Protein AF-A0AAE1FLS4-F1 (afdb_monomer_lite)

pLDDT: mean 84.71, std 18.21, range [37.41, 98.31]

Organism: Petrolisthes cinctipes (NCBI:txid88211)

Structure (mmCIF, N/CA/C/O backbone):
data_AF-A0AAE1FLS4-F1
#
_entry.id   AF-A0AAE1FLS4-F1
#
loop_
_atom_site.group_PDB
_atom_site.id
_atom_site.type_symbol
_atom_site.label_atom_id
_atom_site.label_alt_id
_atom_site.label_comp_id
_atom_site.label_asym_id
_atom_site.label_entity_id
_atom_site.label_seq_id
_atom_site.pdbx_PDB_ins_code
_atom_site.Cartn_x
_atom_site.Cartn_y
_atom_site.Cartn_z
_atom_site.occupancy
_atom_site.B_iso_or_equiv
_atom_site.auth_seq_id
_atom_site.auth_comp_id
_atom_site.auth_asym_id
_atom_site.auth_atom_id
_atom_site.pdbx_PDB_model_num
ATOM 1 N N . MET A 1 1 ? -13.775 -11.221 5.444 1.00 47.56 1 MET A N 1
ATOM 2 C CA . MET A 1 1 ? -15.027 -10.709 6.054 1.00 47.56 1 MET A CA 1
ATOM 3 C C . MET A 1 1 ? -15.483 -11.447 7.326 1.00 47.56 1 MET A C 1
ATOM 5 O O . MET A 1 1 ? -16.483 -11.031 7.886 1.00 47.56 1 MET A O 1
ATOM 9 N N . ARG A 1 2 ? -14.777 -12.474 7.840 1.00 51.31 2 ARG A N 1
ATOM 10 C CA . ARG A 1 2 ? -15.195 -13.206 9.061 1.00 51.31 2 ARG A CA 1
ATOM 11 C C . ARG A 1 2 ? -14.820 -12.535 10.395 1.00 51.31 2 ARG A C 1
ATOM 13 O O . ARG A 1 2 ? -15.511 -12.713 11.380 1.00 51.31 2 ARG A O 1
ATOM 20 N N . THR A 1 3 ? -13.813 -11.665 10.414 1.00 63.12 3 THR A N 1
ATOM 21 C CA . THR A 1 3 ? -13.256 -11.109 11.662 1.00 63.12 3 THR A CA 1
ATOM 22 C C . THR A 1 3 ? -14.125 -10.059 12.368 1.00 63.12 3 THR A C 1
ATOM 24 O O . THR A 1 3 ? -14.001 -9.898 13.577 1.00 63.12 3 THR A O 1
ATOM 27 N N . ARG A 1 4 ? -15.012 -9.341 11.658 1.00 55.72 4 ARG A N 1
ATOM 28 C CA . ARG A 1 4 ? -15.915 -8.343 12.280 1.00 55.72 4 ARG A CA 1
ATOM 29 C C . ARG A 1 4 ? -17.081 -8.981 13.037 1.00 55.72 4 ARG A C 1
ATOM 31 O O . ARG A 1 4 ? -17.496 -8.420 14.044 1.00 55.72 4 ARG A O 1
ATOM 38 N N . LEU A 1 5 ? -17.584 -10.124 12.563 1.00 58.06 5 LEU A N 1
ATOM 39 C CA . LEU A 1 5 ? -18.634 -10.883 13.249 1.00 58.06 5 LEU A CA 1
ATOM 40 C C . LEU A 1 5 ? -18.081 -11.553 14.512 1.00 58.06 5 LEU A C 1
ATOM 42 O O . LEU A 1 5 ? -18.671 -11.386 15.572 1.00 58.06 5 LEU A O 1
ATOM 46 N N . ASP A 1 6 ? -16.891 -12.157 14.431 1.00 68.38 6 ASP A N 1
ATOM 47 C CA . ASP A 1 6 ? -16.246 -12.809 15.583 1.00 68.38 6 ASP A CA 1
ATOM 48 C C . ASP A 1 6 ? -15.943 -11.831 16.737 1.00 68.38 6 ASP A C 1
ATOM 50 O O . ASP A 1 6 ? -16.024 -12.187 17.913 1.00 68.38 6 ASP A O 1
ATOM 54 N N . LEU A 1 7 ? -15.590 -10.578 16.419 1.00 60.88 7 LEU A N 1
ATOM 55 C CA . LEU A 1 7 ? -15.362 -9.526 17.418 1.00 60.88 7 LEU A CA 1
ATOM 56 C C . LEU A 1 7 ? -16.665 -9.044 18.064 1.00 60.88 7 LEU A C 1
ATOM 58 O O . LEU A 1 7 ? -16.673 -8.759 19.260 1.00 60.88 7 LEU A O 1
ATOM 62 N N . TYR A 1 8 ? -17.753 -8.970 17.295 1.00 59.69 8 TYR A N 1
ATOM 63 C CA . TYR A 1 8 ? -19.064 -8.579 17.809 1.00 59.69 8 TYR A CA 1
ATOM 64 C C . TYR A 1 8 ? -19.654 -9.673 18.708 1.00 59.69 8 TYR A C 1
ATOM 66 O O . TYR A 1 8 ? -20.090 -9.362 19.812 1.00 59.69 8 TYR A O 1
ATOM 74 N N . GLU A 1 9 ? -19.558 -10.945 18.301 1.00 60.09 9 GLU A N 1
ATOM 75 C CA . GLU A 1 9 ? -19.971 -12.100 19.113 1.00 60.09 9 GLU A CA 1
ATOM 76 C C . GLU A 1 9 ? -19.153 -12.227 20.400 1.00 60.09 9 GLU A C 1
ATOM 78 O O . GLU A 1 9 ? -19.712 -12.426 21.472 1.00 60.09 9 GLU A O 1
ATOM 83 N N . ARG A 1 10 ? -17.829 -12.025 20.354 1.00 61.34 10 ARG A N 1
ATOM 84 C CA . ARG A 1 10 ? -17.009 -12.014 21.580 1.00 61.34 10 ARG A CA 1
ATOM 85 C C . ARG A 1 10 ? -17.330 -10.846 22.509 1.00 61.34 10 ARG A C 1
ATOM 87 O O . ARG A 1 10 ? -17.163 -10.977 23.721 1.00 61.34 10 ARG A O 1
ATOM 94 N N . CYS A 1 11 ? -17.755 -9.708 21.966 1.00 51.91 11 CYS A N 1
ATOM 95 C CA . CYS A 1 11 ? -18.144 -8.554 22.769 1.00 51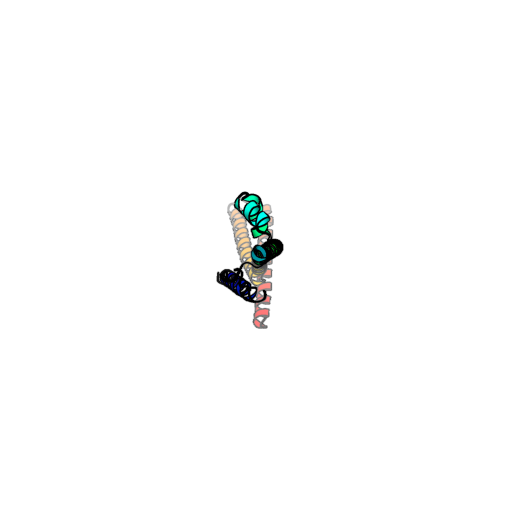.91 11 CYS A CA 1
ATOM 96 C C . CYS A 1 11 ? -19.502 -8.798 23.446 1.00 51.91 11 CYS A C 1
ATOM 98 O O . CYS A 1 11 ? -19.612 -8.593 24.652 1.00 51.91 11 CYS A O 1
ATOM 100 N N . THR A 1 12 ? -20.492 -9.346 22.733 1.00 56.03 12 THR A N 1
ATOM 101 C CA . THR A 1 12 ? -21.787 -9.728 23.323 1.00 56.03 12 THR A CA 1
ATOM 102 C C . THR A 1 12 ? -21.658 -10.872 24.330 1.00 56.03 12 THR A C 1
ATOM 104 O O . THR A 1 12 ? -22.295 -10.819 25.382 1.00 56.03 12 THR A O 1
ATOM 107 N N . GLN A 1 13 ? -20.777 -11.852 24.090 1.00 51.62 13 GLN A N 1
ATOM 108 C CA . GLN A 1 13 ? -20.501 -12.924 25.054 1.00 51.62 13 GLN A CA 1
ATOM 109 C C . GLN A 1 13 ? -19.874 -12.388 26.353 1.00 51.62 13 GLN A C 1
ATOM 111 O O . GLN A 1 13 ? -20.216 -12.860 27.431 1.00 51.62 13 GLN A O 1
ATOM 116 N N . ASN A 1 14 ? -18.980 -11.394 26.273 1.00 48.25 14 ASN A N 1
ATOM 117 C CA . ASN A 1 14 ? -18.346 -10.794 27.455 1.00 48.25 14 ASN A CA 1
ATOM 118 C C . ASN A 1 14 ? -19.284 -9.859 28.234 1.00 48.25 14 ASN A C 1
ATOM 120 O O . ASN A 1 14 ? -19.195 -9.804 29.460 1.00 48.25 14 ASN A O 1
ATOM 124 N N . ILE A 1 15 ? -20.212 -9.173 27.557 1.00 50.53 15 ILE A N 1
ATOM 125 C CA . ILE A 1 15 ? -21.256 -8.372 28.220 1.00 50.53 15 ILE A CA 1
ATOM 126 C C . ILE A 1 15 ? -22.179 -9.279 29.051 1.00 50.53 15 ILE A C 1
ATOM 128 O O . ILE A 1 15 ? -22.500 -8.935 30.184 1.00 50.53 15 ILE A O 1
ATOM 132 N N . ALA A 1 16 ? -22.515 -10.476 28.553 1.00 42.06 16 ALA A N 1
ATOM 133 C CA . ALA A 1 16 ? -23.320 -11.452 29.296 1.00 42.06 16 ALA A CA 1
ATOM 134 C C . ALA A 1 16 ? -22.608 -12.035 30.535 1.00 42.06 16 ALA A C 1
ATOM 136 O O . ALA A 1 16 ? -23.266 -12.507 31.458 1.00 42.06 16 ALA A O 1
ATOM 137 N N . VAL A 1 17 ? -21.271 -12.006 30.579 1.00 46.25 17 VAL A N 1
ATOM 138 C CA . VAL A 1 17 ? -20.491 -12.533 31.713 1.00 46.25 17 VAL A CA 1
ATOM 139 C C . VAL A 1 17 ? -20.301 -11.476 32.807 1.00 46.25 17 VAL A C 1
ATOM 141 O O . VAL A 1 17 ? -20.262 -11.833 33.983 1.00 46.25 17 VAL A O 1
ATOM 144 N N . MET A 1 18 ? -20.267 -10.180 32.472 1.00 42.81 18 MET A N 1
ATOM 145 C CA . MET A 1 18 ? -20.130 -9.106 33.472 1.00 42.81 18 MET A CA 1
ATOM 146 C C . MET A 1 18 ? -21.387 -8.852 34.319 1.00 42.81 18 MET A C 1
ATOM 148 O O . MET A 1 18 ? -21.280 -8.210 35.361 1.00 42.81 18 MET A O 1
ATOM 152 N N . ASP A 1 19 ? -22.538 -9.410 33.941 1.00 40.47 19 ASP A N 1
ATOM 153 C CA . ASP A 1 19 ? -23.795 -9.293 34.699 1.00 40.47 19 ASP A CA 1
ATOM 154 C C . ASP A 1 19 ? -23.904 -10.299 35.867 1.00 40.47 19 ASP A C 1
ATOM 156 O O . ASP A 1 19 ? -24.862 -10.301 36.632 1.00 40.47 19 ASP A O 1
ATOM 160 N N . THR A 1 20 ? -22.903 -11.172 36.046 1.00 41.88 20 THR A N 1
ATOM 161 C CA . THR A 1 20 ? -22.926 -12.225 37.081 1.00 41.88 20 THR A CA 1
ATOM 162 C C . THR A 1 20 ? -22.245 -11.854 38.405 1.00 41.88 20 THR A C 1
ATOM 164 O O . THR A 1 20 ? -22.233 -12.678 39.320 1.00 41.88 20 THR A O 1
ATOM 167 N N . SER A 1 21 ? -21.697 -10.638 38.556 1.00 39.31 21 SER A N 1
ATOM 168 C CA . SER A 1 21 ? -20.992 -10.229 39.792 1.00 39.31 21 SER A CA 1
ATOM 169 C C . SER A 1 21 ? -21.702 -9.173 40.648 1.00 39.31 21 SER A C 1
ATOM 171 O O . SER A 1 21 ? -21.220 -8.855 41.737 1.00 39.31 21 SER A O 1
ATOM 173 N N . LEU A 1 22 ? -22.867 -8.672 40.227 1.00 39.88 22 LEU A N 1
ATOM 174 C CA . LEU A 1 22 ? -23.715 -7.839 41.081 1.00 39.88 22 LEU A CA 1
ATOM 175 C C . LEU A 1 22 ? -24.674 -8.751 41.849 1.00 39.88 22 LEU A C 1
ATOM 177 O O . LEU A 1 22 ? -25.502 -9.454 41.280 1.00 39.88 22 LEU A O 1
ATOM 181 N N . GLY A 1 23 ? -24.436 -8.821 43.157 1.00 37.41 23 GLY A N 1
ATOM 182 C CA . GLY A 1 23 ? -24.961 -9.850 44.037 1.00 37.41 23 GLY A CA 1
ATOM 183 C C . GLY A 1 23 ? -26.480 -9.956 44.078 1.00 37.41 23 GLY A C 1
ATOM 184 O O . GLY A 1 23 ? -27.171 -8.950 44.043 1.00 37.41 23 GLY A O 1
ATOM 185 N N . SER A 1 24 ? -26.921 -11.202 44.283 1.00 40.38 24 SER A N 1
ATOM 186 C CA . SER A 1 24 ? -28.263 -11.662 44.663 1.00 40.38 24 SER A CA 1
ATOM 187 C C . SER A 1 24 ? -29.423 -11.193 43.769 1.00 40.38 24 SER A C 1
ATOM 189 O O . SER A 1 24 ? -29.481 -10.037 43.369 1.00 40.38 24 SER A O 1
ATOM 191 N N . PRO A 1 25 ? -30.431 -12.039 43.492 1.00 40.78 25 PRO A N 1
ATOM 192 C CA . PRO A 1 25 ? -31.676 -11.562 42.905 1.00 40.78 25 PRO A CA 1
ATOM 193 C C . PRO A 1 25 ? -32.335 -10.609 43.913 1.00 40.78 25 PRO A C 1
ATOM 195 O O . PRO A 1 25 ? -33.032 -11.039 44.831 1.00 40.78 25 PRO A O 1
ATOM 198 N N . HIS A 1 26 ? -32.050 -9.311 43.795 1.00 47.06 26 HIS A N 1
ATOM 199 C CA . HIS A 1 26 ? -32.686 -8.276 44.589 1.00 47.06 26 HIS A CA 1
ATOM 200 C C . HIS A 1 26 ? -34.177 -8.341 44.277 1.00 47.06 26 HIS A C 1
ATOM 202 O O . HIS A 1 26 ? -34.626 -7.992 43.186 1.00 47.06 26 HIS A O 1
ATOM 208 N N . THR A 1 27 ? -34.952 -8.811 45.248 1.00 46.31 27 THR A N 1
ATOM 209 C CA . THR A 1 27 ? -36.392 -8.607 45.307 1.00 46.31 27 THR A CA 1
ATOM 210 C C . THR A 1 27 ? -36.613 -7.097 45.421 1.00 46.31 27 THR A C 1
ATOM 212 O O . THR A 1 27 ? -36.650 -6.543 46.514 1.00 46.31 27 THR A O 1
ATOM 215 N N . THR A 1 28 ? -36.665 -6.406 44.284 1.00 48.41 28 THR A N 1
ATOM 216 C CA . THR A 1 28 ? -36.839 -4.947 44.155 1.00 48.41 28 THR A CA 1
ATOM 217 C C . THR A 1 28 ? -38.252 -4.480 44.486 1.00 48.41 28 THR A C 1
ATOM 219 O O . THR A 1 28 ? -38.542 -3.289 44.430 1.00 48.41 28 THR A O 1
ATOM 222 N N . PHE A 1 29 ? -39.137 -5.406 44.846 1.00 49.22 29 PHE A N 1
ATOM 223 C CA . PHE A 1 29 ? -40.497 -5.105 45.243 1.00 49.22 29 PHE A CA 1
ATOM 224 C C . PHE A 1 29 ? -40.621 -5.208 46.765 1.00 49.22 29 PHE A C 1
ATOM 226 O O . PHE A 1 29 ? -40.210 -6.234 47.322 1.00 49.22 29 PHE A O 1
ATOM 233 N N . PRO A 1 30 ? -41.211 -4.206 47.447 1.00 52.84 30 PRO A N 1
ATOM 234 C CA . PRO A 1 30 ? -41.702 -4.409 48.801 1.00 52.84 30 PRO A CA 1
ATOM 235 C C . PRO A 1 30 ? -42.583 -5.660 48.770 1.00 52.84 30 PRO A C 1
ATOM 237 O O . PRO A 1 30 ? -43.476 -5.764 47.925 1.00 52.84 30 PRO A O 1
ATOM 240 N N . GLY A 1 31 ? -42.286 -6.645 49.622 1.00 53.22 31 GLY A N 1
ATOM 241 C CA . GLY A 1 31 ? -43.097 -7.857 49.724 1.00 53.22 31 GLY A CA 1
ATOM 242 C C . GLY A 1 31 ? -44.583 -7.508 49.889 1.00 53.22 31 GLY A C 1
ATOM 243 O O . GLY A 1 31 ? -44.898 -6.413 50.365 1.00 53.22 31 GLY A O 1
ATOM 244 N N . PRO A 1 32 ? -45.503 -8.400 49.473 1.00 50.31 32 PRO A N 1
ATOM 245 C CA . PRO A 1 32 ? -46.934 -8.123 49.496 1.00 50.31 32 PRO A CA 1
ATOM 246 C C . PRO A 1 32 ? -47.336 -7.582 50.867 1.00 50.31 32 PRO A C 1
ATOM 248 O O . PRO A 1 32 ? -46.988 -8.181 51.885 1.00 50.31 32 PRO A O 1
ATOM 251 N N . LEU A 1 33 ? -48.036 -6.442 50.871 1.00 49.12 33 LEU A N 1
ATOM 252 C CA . LEU A 1 33 ? -48.562 -5.809 52.075 1.00 49.12 33 LEU A CA 1
ATOM 253 C C . LEU A 1 33 ? -49.349 -6.863 52.852 1.00 49.12 33 LEU A C 1
ATOM 255 O O . LEU A 1 33 ? -50.461 -7.237 52.469 1.00 49.12 33 LEU A O 1
ATOM 259 N N . THR A 1 34 ? -48.771 -7.374 53.933 1.00 47.16 34 THR A N 1
ATOM 260 C CA . THR A 1 34 ? -49.528 -8.160 54.888 1.00 47.16 34 THR A CA 1
ATOM 261 C C . THR A 1 34 ? -50.539 -7.199 55.492 1.00 47.16 34 THR A C 1
ATOM 263 O O . THR A 1 34 ? -50.193 -6.313 56.268 1.00 47.16 34 THR A O 1
ATOM 266 N N . THR A 1 35 ? -51.806 -7.343 55.097 1.00 47.03 35 THR A N 1
ATOM 267 C CA . THR A 1 35 ? -52.933 -6.826 55.874 1.00 47.03 35 THR A CA 1
ATOM 268 C C . THR A 1 35 ? -52.848 -7.502 57.236 1.00 47.03 35 THR A C 1
ATOM 270 O O . THR A 1 35 ? -53.348 -8.603 57.458 1.00 47.03 35 THR A O 1
ATOM 273 N N . THR A 1 36 ? -52.116 -6.882 58.154 1.00 51.69 36 THR A N 1
ATOM 274 C CA . THR A 1 36 ? -52.164 -7.213 59.567 1.00 51.69 36 THR A CA 1
ATOM 275 C C . THR A 1 36 ? -53.483 -6.656 60.075 1.00 51.69 36 THR A C 1
ATOM 277 O O . THR A 1 36 ? -53.558 -5.513 60.512 1.00 51.69 36 THR A O 1
ATOM 280 N N . GLY A 1 37 ? -54.544 -7.460 59.966 1.00 49.75 37 GLY A N 1
ATOM 281 C CA . GLY A 1 37 ? -55.860 -7.212 60.562 1.00 49.75 37 GLY A CA 1
ATOM 282 C C . GLY A 1 37 ? -55.840 -7.332 62.090 1.00 49.75 37 GLY A C 1
ATOM 283 O O . GLY A 1 37 ? -56.646 -8.060 62.661 1.00 49.75 37 GLY A O 1
ATOM 284 N N . GLY A 1 38 ? -54.876 -6.678 62.740 1.00 57.34 38 GLY A N 1
ATOM 285 C CA . GLY A 1 38 ? -54.788 -6.529 64.189 1.00 57.34 38 GLY A CA 1
ATOM 286 C C . GLY A 1 38 ? -55.181 -5.110 64.615 1.00 57.34 38 GLY A C 1
ATOM 287 O O . GLY A 1 38 ? -55.144 -4.201 63.784 1.00 57.34 38 GLY A O 1
ATOM 288 N N . PRO A 1 39 ? -55.559 -4.896 65.890 1.00 53.28 39 PRO A N 1
ATOM 289 C CA . PRO A 1 39 ? -55.858 -3.565 66.407 1.00 53.28 39 PRO A CA 1
ATOM 290 C C . PRO A 1 39 ? -54.663 -2.639 66.172 1.00 53.28 39 PRO A C 1
ATOM 292 O O . PRO A 1 39 ? -53.536 -2.987 66.527 1.00 53.28 39 PRO A O 1
ATOM 295 N N . LEU A 1 40 ? -54.905 -1.472 65.575 1.00 65.75 40 LEU A N 1
ATOM 296 C CA . LEU A 1 40 ? -53.887 -0.443 65.392 1.00 65.75 40 LEU A CA 1
ATOM 297 C C . LEU A 1 40 ? -53.473 0.042 66.790 1.00 65.75 40 LEU A C 1
ATOM 299 O O . LEU A 1 40 ? -54.251 0.715 67.478 1.00 65.75 40 LEU A O 1
ATOM 303 N N . ALA A 1 41 ? -52.299 -0.386 67.254 1.00 72.19 41 ALA A N 1
ATOM 304 C CA . ALA A 1 41 ? -51.838 -0.128 68.615 1.00 72.19 41 ALA A CA 1
ATOM 305 C C . ALA A 1 41 ? -51.750 1.381 68.888 1.00 72.19 41 ALA A C 1
ATOM 307 O O . ALA A 1 41 ? -52.132 1.821 69.969 1.00 72.19 41 ALA A O 1
ATOM 308 N N . GLU A 1 42 ? -51.366 2.166 67.876 1.00 73.19 42 GLU A N 1
ATOM 309 C CA . GLU A 1 42 ? -51.294 3.626 67.944 1.00 73.19 42 GLU A CA 1
ATOM 310 C C . GLU A 1 42 ? -52.666 4.296 68.137 1.00 73.19 42 GLU A C 1
ATOM 312 O O . GLU A 1 42 ? -52.761 5.302 68.834 1.00 73.19 42 GLU A O 1
ATOM 317 N N . VAL A 1 43 ? -53.747 3.741 67.571 1.00 76.50 43 VAL A N 1
ATOM 318 C CA . VAL A 1 43 ? -55.117 4.279 67.739 1.00 76.50 43 VAL A CA 1
ATOM 319 C C . VAL A 1 43 ? -55.742 3.803 69.048 1.00 76.50 43 VAL A C 1
ATOM 321 O O . VAL A 1 43 ? -56.538 4.513 69.654 1.00 76.50 43 VAL A O 1
ATOM 324 N N . SER A 1 44 ? -55.343 2.622 69.523 1.00 77.75 44 SER A N 1
ATOM 325 C CA . SER A 1 44 ? -55.844 2.035 70.773 1.00 77.75 44 SER A CA 1
ATOM 326 C C . SER A 1 44 ? -55.313 2.747 72.026 1.00 77.75 44 SER A C 1
ATOM 328 O O . SER A 1 44 ? -55.895 2.605 73.099 1.00 77.75 44 SER A O 1
ATOM 330 N N . SER A 1 45 ? -54.214 3.501 71.904 1.00 78.81 45 SER A N 1
ATOM 331 C CA . SER A 1 45 ? -53.603 4.279 72.990 1.00 78.81 45 SER A CA 1
ATOM 332 C C . SER A 1 45 ? -54.131 5.712 73.144 1.00 78.81 45 SER A C 1
ATOM 334 O O . SER A 1 45 ? -53.741 6.389 74.092 1.00 78.81 45 SER A O 1
ATOM 336 N N . LEU A 1 46 ? -54.985 6.187 72.233 1.00 83.06 46 LEU A N 1
ATOM 337 C CA . LEU A 1 46 ? -55.499 7.562 72.224 1.00 83.06 46 LEU A CA 1
ATOM 338 C C . LEU A 1 46 ? -56.765 7.703 73.088 1.00 83.06 46 LEU A C 1
ATOM 340 O O . LEU A 1 46 ? -57.583 6.786 73.189 1.00 83.06 46 LEU A O 1
ATOM 344 N N . SER A 1 47 ? -56.950 8.867 73.713 1.00 84.75 47 SER A N 1
ATOM 345 C CA . SER A 1 47 ? -58.156 9.187 74.484 1.00 84.75 47 SER A CA 1
ATOM 346 C C . SER A 1 47 ? -59.357 9.498 73.577 1.00 84.75 47 SER A C 1
ATOM 348 O O . SER A 1 47 ? -59.211 9.827 72.401 1.00 84.75 47 SER A O 1
ATOM 350 N N . ARG A 1 48 ? -60.581 9.438 74.124 1.00 82.44 48 ARG A N 1
ATOM 351 C CA . ARG A 1 48 ? -61.822 9.693 73.363 1.00 82.44 48 ARG A CA 1
ATOM 352 C C . ARG A 1 48 ? -61.850 11.071 72.688 1.00 82.44 48 ARG A C 1
ATOM 354 O O . ARG A 1 48 ? -62.287 11.166 71.550 1.00 82.44 48 ARG A O 1
ATOM 361 N N . SER A 1 49 ? -61.361 12.103 73.379 1.00 82.38 49 SER A N 1
ATOM 362 C CA . SER A 1 49 ? -61.280 13.465 72.837 1.00 82.38 49 SER A CA 1
ATOM 363 C C . SER A 1 49 ? -60.286 13.557 71.678 1.00 82.38 49 SER A C 1
ATOM 365 O O . SER A 1 49 ? -60.550 14.260 70.715 1.00 82.38 49 SER A O 1
ATOM 367 N N . GLU A 1 50 ? -59.164 12.834 71.746 1.00 81.06 50 GLU A N 1
ATOM 368 C CA . GLU A 1 50 ? -58.167 12.791 70.668 1.00 81.06 50 GLU A CA 1
ATOM 369 C C . GLU A 1 50 ? -58.677 12.003 69.456 1.00 81.06 50 GLU A C 1
ATOM 371 O O . GLU A 1 50 ? -58.354 12.351 68.325 1.00 81.06 50 GLU A O 1
ATOM 376 N N . LEU A 1 51 ? -59.499 10.970 69.675 1.00 83.19 51 LEU A N 1
ATOM 377 C CA . LEU A 1 51 ? -60.163 10.220 68.607 1.00 83.19 51 LEU A CA 1
ATOM 378 C C . LEU A 1 51 ? -61.231 11.049 67.879 1.00 83.19 51 LEU A C 1
ATOM 380 O O . LEU A 1 51 ? -61.316 10.967 66.657 1.00 83.19 51 LEU A O 1
ATOM 384 N N . GLU A 1 52 ? -62.035 11.828 68.611 1.00 83.50 52 GLU A N 1
ATOM 385 C CA . GLU A 1 52 ? -63.027 12.750 68.033 1.00 83.50 52 GLU A CA 1
ATOM 386 C C . GLU A 1 52 ? -62.321 13.841 67.203 1.00 83.50 52 GLU A C 1
ATOM 388 O O . GLU A 1 52 ? -62.658 14.042 66.037 1.00 83.50 52 GLU A O 1
ATOM 393 N N . ASP A 1 53 ? -61.236 14.415 67.730 1.00 84.56 53 ASP A N 1
ATOM 394 C CA . ASP A 1 53 ? -60.363 15.358 67.017 1.00 84.56 53 ASP A CA 1
ATOM 395 C C . ASP A 1 53 ? -59.720 14.773 65.744 1.00 84.56 53 ASP A C 1
ATOM 397 O O . ASP A 1 53 ? -59.511 15.489 64.760 1.00 84.56 53 ASP A O 1
ATOM 401 N N . LEU A 1 54 ? -59.348 13.489 65.770 1.00 84.88 54 LEU A N 1
ATOM 402 C CA . LEU A 1 54 ? -58.758 12.778 64.632 1.00 84.88 54 LEU A CA 1
ATOM 403 C C . LEU A 1 54 ? -59.807 12.460 63.555 1.00 84.88 54 LEU A C 1
ATOM 405 O O . LEU A 1 54 ? -59.480 12.429 62.372 1.00 84.88 54 LEU A O 1
ATOM 409 N N . LEU A 1 55 ? -61.058 12.226 63.965 1.00 84.25 55 LEU A N 1
ATOM 410 C CA . LEU A 1 55 ? -62.189 11.982 63.069 1.00 84.25 55 LEU A CA 1
ATOM 411 C C . LEU A 1 55 ? -62.645 13.272 62.369 1.00 84.25 55 LEU A C 1
ATOM 413 O O . LEU A 1 55 ? -63.039 13.230 61.207 1.00 84.25 55 LEU A O 1
ATOM 417 N N . GLU A 1 56 ? -62.583 14.409 63.066 1.00 89.31 56 GLU A N 1
ATOM 418 C CA . GLU A 1 56 ? -62.996 15.718 62.545 1.00 89.31 56 GLU A CA 1
ATOM 419 C C . GLU A 1 56 ? -61.929 16.399 61.669 1.00 89.31 56 GLU A C 1
ATOM 421 O O . GLU A 1 56 ? -62.269 17.250 60.845 1.00 89.31 56 GLU A O 1
ATOM 426 N N . CYS A 1 57 ? -60.648 16.033 61.807 1.00 87.44 57 CYS A N 1
ATOM 427 C CA . CYS A 1 57 ? -59.544 16.647 61.068 1.00 87.44 57 CYS A CA 1
ATOM 428 C C . CYS A 1 57 ? -58.758 15.623 60.236 1.00 87.44 57 CYS A C 1
ATOM 430 O O . CYS A 1 57 ? -57.896 14.899 60.741 1.00 87.44 57 CYS A O 1
ATOM 432 N N . GLU A 1 58 ? -59.007 15.629 58.925 1.00 87.00 58 GLU A N 1
ATOM 433 C CA . GLU A 1 58 ? -58.355 14.744 57.951 1.00 87.00 58 GLU A CA 1
ATOM 434 C C . GLU A 1 58 ? -56.823 14.891 57.950 1.00 87.00 58 GLU A C 1
ATOM 436 O O . GLU A 1 58 ? -56.109 13.892 57.876 1.00 87.00 58 GLU A O 1
ATOM 441 N N . ASP A 1 59 ? -56.299 16.104 58.153 1.00 85.44 59 ASP A N 1
ATOM 442 C CA . ASP A 1 59 ? -54.854 16.352 58.231 1.00 85.44 59 ASP A CA 1
ATOM 443 C C . ASP A 1 59 ? -54.201 15.651 59.434 1.00 85.44 59 ASP A C 1
ATOM 445 O O . ASP A 1 59 ? -53.098 15.110 59.320 1.00 85.44 59 ASP A O 1
ATOM 449 N N . LYS A 1 60 ? -54.880 15.612 60.593 1.00 83.81 60 LYS A N 1
ATOM 450 C CA . LYS A 1 60 ? -54.383 14.900 61.786 1.00 83.81 60 LYS A CA 1
ATOM 451 C C . LYS A 1 60 ? -54.394 13.387 61.557 1.00 83.81 60 LYS A C 1
ATOM 453 O O . LYS A 1 60 ? -53.456 12.698 61.957 1.00 83.81 60 LYS A O 1
ATOM 458 N N . MET A 1 61 ? -55.419 12.874 60.877 1.00 83.69 61 MET A N 1
ATOM 459 C CA . MET A 1 61 ? -55.513 11.466 60.487 1.00 83.69 61 MET A CA 1
ATOM 460 C C . MET A 1 61 ? -54.406 11.080 59.498 1.00 83.69 61 MET A C 1
ATOM 462 O O . MET A 1 61 ? -53.716 10.081 59.699 1.00 83.69 61 MET A O 1
ATOM 466 N N . ALA A 1 62 ? -54.177 11.904 58.473 1.00 83.75 62 ALA A N 1
ATOM 467 C CA . ALA A 1 62 ? -53.100 11.718 57.507 1.00 83.75 62 ALA A CA 1
ATOM 468 C C . ALA A 1 62 ? -51.720 11.764 58.180 1.00 83.75 62 ALA A C 1
ATOM 470 O O . ALA A 1 62 ? -50.860 10.937 57.875 1.00 83.75 62 ALA A O 1
ATOM 471 N N . ALA A 1 63 ? -51.518 12.672 59.141 1.00 84.19 63 ALA A N 1
ATOM 472 C CA . ALA A 1 63 ? -50.289 12.756 59.925 1.00 84.19 63 ALA A CA 1
ATOM 473 C C . ALA A 1 63 ? -50.060 11.516 60.809 1.00 84.19 63 ALA A C 1
ATOM 475 O O . ALA A 1 63 ? -48.926 11.043 60.907 1.00 84.19 63 ALA A O 1
ATOM 476 N N . LEU A 1 64 ? -51.118 10.960 61.413 1.00 83.25 64 LEU A N 1
ATOM 477 C CA . LEU A 1 64 ? -51.034 9.717 62.185 1.00 83.25 64 LEU A CA 1
ATOM 478 C C . LEU A 1 64 ? -50.674 8.531 61.285 1.00 83.25 64 LEU A C 1
ATOM 480 O O . LEU A 1 64 ? -49.789 7.757 61.621 1.00 83.25 64 LEU A O 1
ATOM 484 N N . VAL A 1 65 ? -51.316 8.399 60.121 1.00 82.56 65 VAL A N 1
ATOM 485 C CA . VAL A 1 65 ? -50.998 7.334 59.155 1.00 82.56 65 VAL A CA 1
ATOM 486 C C . VAL A 1 65 ? -49.563 7.474 58.643 1.00 82.56 65 VAL A C 1
ATOM 488 O O . VAL A 1 65 ? -48.839 6.482 58.574 1.00 82.56 65 VAL A O 1
ATOM 491 N N . ALA A 1 66 ? -49.116 8.701 58.358 1.00 82.25 66 ALA A N 1
ATOM 492 C CA . ALA A 1 66 ? -47.750 9.004 57.934 1.00 82.25 66 ALA A CA 1
ATOM 493 C C . ALA A 1 66 ? -46.681 8.620 58.973 1.00 82.25 66 ALA A C 1
ATOM 495 O O . ALA A 1 66 ? -45.557 8.296 58.586 1.00 82.25 66 ALA A O 1
ATOM 496 N N . SER A 1 67 ? -47.012 8.651 60.269 1.00 80.75 67 SER A N 1
ATOM 497 C CA . SER A 1 67 ? -46.089 8.305 61.355 1.00 80.75 67 SER A CA 1
ATOM 498 C C . SER A 1 67 ? -46.084 6.816 61.718 1.00 80.75 67 SER A C 1
ATOM 500 O O . SER A 1 67 ? -45.242 6.393 62.512 1.00 80.75 67 SER A O 1
ATOM 502 N N . MET A 1 68 ? -46.961 6.001 61.116 1.00 83.81 68 MET A N 1
ATOM 503 C CA . MET A 1 68 ? -47.038 4.574 61.426 1.00 83.81 68 MET A CA 1
ATOM 504 C C . MET A 1 68 ? -45.760 3.821 61.012 1.00 83.81 68 MET A C 1
ATOM 506 O O . MET A 1 68 ? -45.267 4.002 59.890 1.00 83.81 68 MET A O 1
ATOM 510 N N . PRO A 1 69 ? -45.254 2.900 61.858 1.00 82.38 69 PRO A N 1
ATOM 511 C CA . PRO A 1 69 ? -44.019 2.158 61.595 1.00 82.38 69 PRO A CA 1
ATOM 512 C C . PRO A 1 69 ? -43.969 1.414 60.245 1.00 82.38 69 PRO A C 1
ATOM 514 O O . PRO A 1 69 ? -42.917 1.449 59.597 1.00 82.38 69 PRO A O 1
ATOM 517 N N . PRO A 1 70 ? -45.058 0.776 59.758 1.00 80.38 70 PRO A N 1
ATOM 518 C CA . PRO A 1 70 ? -45.055 0.121 58.450 1.00 80.38 70 PRO A CA 1
ATOM 519 C C . PRO A 1 70 ? -44.831 1.100 57.291 1.00 80.38 70 PRO A C 1
ATOM 521 O O . PRO A 1 70 ? -44.026 0.824 56.402 1.00 80.38 70 PRO A O 1
ATOM 524 N N . LEU A 1 71 ? -45.486 2.267 57.315 1.00 82.12 71 LEU A N 1
ATOM 525 C CA . LEU A 1 71 ? -45.358 3.264 56.251 1.00 82.12 71 LEU A CA 1
ATOM 526 C C . LEU A 1 71 ? -43.993 3.962 56.296 1.00 82.12 71 LEU A C 1
ATOM 528 O O . LEU A 1 71 ? -43.380 4.180 55.251 1.00 82.12 71 LEU A O 1
ATOM 532 N N . ALA A 1 72 ? -43.471 4.232 57.496 1.00 83.19 72 ALA A N 1
ATOM 533 C CA . ALA A 1 72 ? -42.117 4.749 57.681 1.00 83.19 72 ALA A CA 1
ATOM 534 C C . ALA A 1 72 ? -41.046 3.771 57.162 1.00 83.19 72 ALA A C 1
ATOM 536 O O . ALA A 1 72 ? -40.094 4.190 56.504 1.00 83.19 72 ALA A O 1
ATOM 537 N N . THR A 1 73 ? -41.229 2.465 57.391 1.00 85.06 73 THR A N 1
ATOM 538 C CA . THR A 1 73 ? -40.322 1.420 56.887 1.00 85.06 73 THR A CA 1
ATOM 539 C C . THR A 1 73 ? -40.332 1.366 55.360 1.00 85.06 73 THR A C 1
ATOM 541 O O . THR A 1 73 ? -39.269 1.345 54.743 1.00 85.06 73 THR A O 1
ATOM 544 N N . ILE A 1 74 ? -41.516 1.404 54.738 1.00 86.06 74 ILE A N 1
ATOM 545 C CA . ILE A 1 74 ? -41.650 1.425 53.273 1.00 86.06 74 ILE A CA 1
ATOM 546 C C . ILE A 1 74 ? -41.014 2.690 52.693 1.00 86.06 74 ILE A C 1
ATOM 548 O O . ILE A 1 74 ? -40.278 2.609 51.715 1.00 86.06 74 ILE A O 1
ATOM 552 N N . ARG A 1 75 ? -41.235 3.856 53.311 1.00 86.06 75 ARG A N 1
ATOM 553 C CA . ARG A 1 75 ? -40.617 5.113 52.874 1.00 86.06 75 ARG A CA 1
ATOM 554 C C . ARG A 1 75 ? -39.091 5.040 52.925 1.00 86.06 75 ARG A C 1
ATOM 556 O O . ARG A 1 75 ? -38.445 5.371 51.939 1.00 86.06 75 ARG A O 1
ATOM 563 N N . ALA A 1 76 ? -38.526 4.524 54.016 1.00 87.25 76 ALA A N 1
ATOM 564 C CA . ALA A 1 76 ? -37.084 4.328 54.141 1.00 87.25 76 ALA A CA 1
ATOM 565 C C . ALA A 1 76 ? -36.527 3.343 53.093 1.00 87.25 76 ALA A C 1
ATOM 567 O O . ALA A 1 76 ? -35.440 3.558 52.557 1.00 87.25 76 ALA A O 1
ATOM 568 N N . GLN A 1 77 ? -37.273 2.283 52.761 1.00 88.69 77 GLN A N 1
ATOM 569 C CA . GLN A 1 77 ? -36.911 1.358 51.682 1.00 88.69 77 GLN A CA 1
ATOM 570 C C . GLN A 1 77 ? -36.955 2.037 50.308 1.00 88.69 77 GLN A C 1
ATOM 572 O O . GLN A 1 77 ? -36.021 1.871 49.529 1.00 88.69 77 GLN A O 1
ATOM 577 N N . CYS A 1 78 ? -37.990 2.831 50.021 1.00 91.69 78 CYS A N 1
ATOM 578 C CA . CYS A 1 78 ? -38.085 3.613 48.789 1.00 91.69 78 CYS A CA 1
ATOM 579 C C . CYS A 1 78 ? -36.916 4.595 48.657 1.00 91.69 78 CYS A C 1
ATOM 581 O O . CYS A 1 78 ? -36.256 4.605 47.622 1.00 91.69 78 CYS A O 1
ATOM 583 N N . ASP A 1 79 ? -36.608 5.356 49.709 1.00 92.69 79 ASP A N 1
ATOM 584 C CA . ASP A 1 79 ? -35.489 6.304 49.715 1.00 92.69 79 ASP A CA 1
ATOM 585 C C . ASP A 1 79 ? -34.146 5.578 49.504 1.00 92.69 79 ASP A C 1
ATOM 587 O O . ASP A 1 79 ? -33.294 6.032 48.736 1.00 92.69 79 ASP A O 1
ATOM 591 N N . SER A 1 80 ? -33.973 4.398 50.114 1.00 92.88 80 SER A N 1
ATOM 592 C CA . SER A 1 80 ? -32.793 3.552 49.905 1.00 92.88 80 S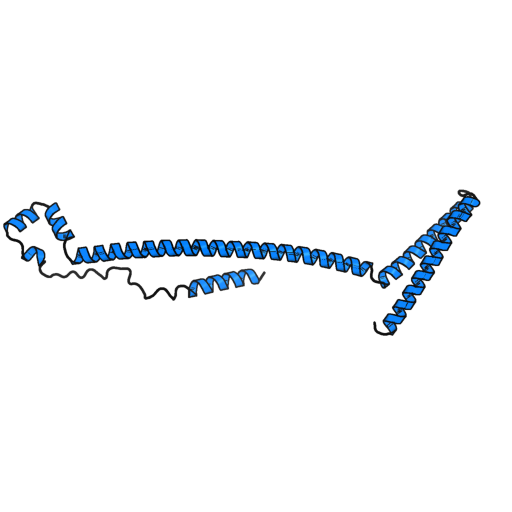ER A CA 1
ATOM 593 C C . SER A 1 80 ? -32.680 3.049 48.462 1.00 92.88 80 SER A C 1
ATOM 595 O O . SER A 1 80 ? -31.595 3.108 47.883 1.00 92.88 80 SER A O 1
ATOM 597 N N . LEU A 1 81 ? -33.784 2.599 47.858 1.00 92.75 81 LEU A N 1
ATOM 598 C CA . LEU A 1 81 ? -33.818 2.147 46.465 1.00 92.75 81 LEU A CA 1
ATOM 599 C C . LEU A 1 81 ? -33.559 3.292 45.482 1.00 92.75 81 LEU A C 1
ATOM 601 O O . LEU A 1 81 ? -32.863 3.091 44.489 1.00 92.75 81 LEU A O 1
ATOM 605 N N . VAL A 1 82 ? -34.076 4.493 45.754 1.00 95.31 82 VAL A N 1
ATOM 606 C CA . VAL A 1 82 ? -33.782 5.691 44.954 1.00 95.31 82 VAL A CA 1
ATOM 607 C C . VAL A 1 82 ? -32.287 5.996 45.005 1.00 95.31 82 VAL A C 1
ATOM 609 O O . VAL A 1 82 ? -31.661 6.116 43.954 1.00 95.31 82 VAL A O 1
ATOM 612 N N . ALA A 1 83 ? -31.684 6.016 46.197 1.00 94.69 83 ALA A N 1
ATOM 613 C CA . ALA A 1 83 ? -30.250 6.254 46.347 1.00 94.69 83 ALA A CA 1
ATOM 614 C C . ALA A 1 83 ? -29.393 5.178 45.650 1.00 94.69 83 ALA A C 1
ATOM 616 O O . ALA A 1 83 ? -28.390 5.501 45.009 1.00 94.69 83 ALA A O 1
ATOM 61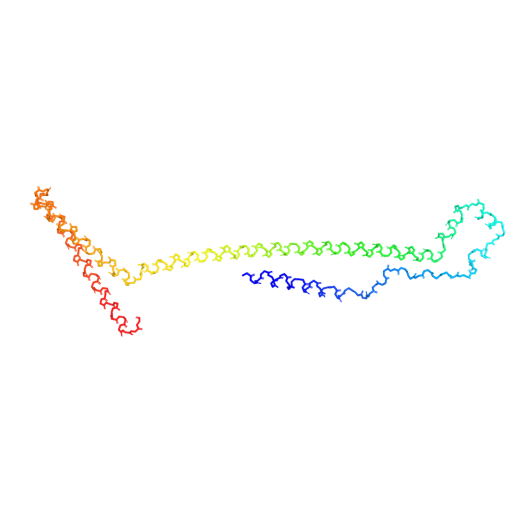7 N N . GLN A 1 84 ? -29.791 3.903 45.734 1.00 93.94 84 GLN A N 1
ATOM 618 C CA . GLN A 1 84 ? -29.109 2.805 45.040 1.00 93.94 84 GLN A CA 1
ATOM 619 C C . GLN A 1 84 ? -29.221 2.929 43.518 1.00 93.94 84 GLN A C 1
ATOM 621 O O . GLN A 1 84 ? -28.214 2.789 42.825 1.00 93.94 84 GLN A O 1
ATOM 626 N N . ASN A 1 85 ? -30.411 3.236 42.996 1.00 95.50 85 ASN A N 1
ATOM 627 C CA . ASN A 1 85 ? -30.613 3.458 41.566 1.00 95.50 85 ASN A CA 1
ATOM 628 C C . ASN A 1 85 ? -29.801 4.652 41.061 1.00 95.50 85 ASN A C 1
ATOM 630 O O . ASN A 1 85 ? -29.169 4.552 40.014 1.00 95.50 85 ASN A O 1
ATOM 634 N N . GLU A 1 86 ? -29.759 5.760 41.806 1.00 96.06 86 GLU A N 1
ATOM 635 C CA . GLU A 1 86 ? -28.930 6.913 41.449 1.00 96.06 86 GLU A CA 1
ATOM 636 C C . GLU A 1 86 ? -27.438 6.568 41.427 1.00 96.06 86 GLU A C 1
ATOM 638 O O . GLU A 1 86 ? -26.729 6.952 40.495 1.00 96.06 86 GLU A O 1
ATOM 643 N N . ALA A 1 87 ? -26.949 5.834 42.431 1.00 95.06 87 ALA A N 1
ATOM 644 C CA . ALA A 1 87 ? -25.558 5.394 42.478 1.00 95.06 87 ALA A CA 1
ATOM 645 C C . ALA A 1 87 ? -25.221 4.464 41.302 1.00 95.06 87 ALA A C 1
ATOM 647 O O . ALA A 1 87 ? -24.182 4.626 40.659 1.00 95.06 87 ALA A O 1
ATOM 648 N N . LEU A 1 88 ? -26.118 3.529 40.980 1.00 95.31 88 LEU A N 1
ATOM 649 C CA . LEU A 1 88 ? -25.950 2.599 39.868 1.00 95.31 88 LEU A CA 1
ATOM 650 C C . LEU A 1 88 ? -26.009 3.310 38.511 1.00 95.31 88 LEU A C 1
ATOM 652 O O . LEU A 1 88 ? -25.201 3.011 37.631 1.00 95.31 88 LEU A O 1
ATOM 656 N N . ALA A 1 89 ? -26.904 4.285 38.348 1.00 95.38 89 ALA A N 1
ATOM 657 C CA . ALA A 1 89 ? -26.980 5.110 37.147 1.00 95.38 89 ALA A CA 1
ATOM 658 C C . ALA A 1 89 ? -25.683 5.906 36.940 1.00 95.38 89 ALA A C 1
ATOM 660 O O . ALA A 1 89 ? -25.125 5.880 35.844 1.00 95.38 89 ALA A O 1
ATOM 661 N N . LYS A 1 90 ? -25.147 6.535 37.997 1.00 95.62 90 LYS A N 1
ATOM 662 C CA . LYS A 1 90 ? -23.857 7.247 37.944 1.00 95.62 90 LYS A CA 1
ATOM 663 C C . LYS A 1 90 ? -22.708 6.315 37.557 1.00 95.62 90 LYS A C 1
ATOM 665 O O . LYS A 1 90 ? -21.996 6.604 36.601 1.00 95.62 90 LYS A O 1
ATOM 670 N N . ALA A 1 91 ? -22.584 5.164 38.217 1.00 95.62 91 ALA A N 1
ATOM 671 C CA . ALA A 1 91 ? -21.540 4.187 37.904 1.00 95.62 91 ALA A CA 1
ATOM 672 C C . ALA A 1 91 ? -21.662 3.619 36.476 1.00 95.62 91 ALA A C 1
ATOM 674 O O . ALA A 1 91 ? -20.656 3.339 35.822 1.00 95.62 91 ALA A O 1
ATOM 675 N N . THR A 1 92 ? -22.889 3.447 35.976 1.00 95.38 92 THR A N 1
ATOM 676 C CA . THR A 1 92 ? -23.140 2.983 34.603 1.00 95.38 92 THR A CA 1
ATOM 677 C C . THR A 1 92 ? -22.721 4.032 33.578 1.00 95.38 92 THR A C 1
ATOM 679 O O . THR A 1 92 ? -22.082 3.678 32.590 1.00 95.38 92 THR A O 1
ATOM 682 N N . LEU A 1 93 ? -23.020 5.312 33.821 1.00 96.56 93 LEU A N 1
ATOM 683 C CA . LEU A 1 93 ? -22.594 6.412 32.953 1.00 96.56 93 LEU A CA 1
ATOM 684 C C . LEU A 1 93 ? -21.067 6.536 32.911 1.00 96.56 93 LEU A C 1
ATOM 686 O O . LEU A 1 93 ? -20.491 6.545 31.829 1.00 96.56 93 LEU A O 1
ATOM 690 N N . GLU A 1 94 ? -20.401 6.523 34.067 1.00 95.62 94 GLU A N 1
ATOM 691 C CA . GLU A 1 94 ? -18.933 6.585 34.137 1.00 95.62 94 GLU A CA 1
ATOM 692 C C . GLU A 1 94 ? -18.270 5.435 33.365 1.00 95.62 94 GLU A C 1
ATOM 694 O O . GLU A 1 94 ? -17.320 5.644 32.605 1.00 95.62 94 GLU A O 1
ATOM 699 N N . ARG A 1 95 ? -18.804 4.216 33.517 1.00 94.75 95 ARG A N 1
ATOM 700 C CA . ARG A 1 95 ? -18.325 3.038 32.786 1.00 94.75 95 ARG A CA 1
ATOM 701 C C . ARG A 1 95 ? -18.603 3.137 31.288 1.00 94.75 95 ARG A C 1
ATOM 703 O O . ARG A 1 95 ? -17.761 2.719 30.494 1.00 94.75 95 ARG A O 1
ATOM 710 N N . SER A 1 96 ? -19.760 3.670 30.900 1.00 94.19 96 SER A N 1
ATOM 711 C CA . SER A 1 96 ? -20.103 3.914 29.496 1.00 94.19 96 SER A CA 1
ATOM 712 C C . SER A 1 96 ? -19.098 4.869 28.856 1.00 94.19 96 SER A C 1
ATOM 714 O O . SER A 1 96 ? -18.543 4.554 27.806 1.00 94.19 96 SER A O 1
ATOM 716 N N . ASP A 1 97 ? -18.777 5.978 29.523 1.00 95.56 97 ASP A N 1
ATOM 717 C CA . ASP A 1 97 ? -17.816 6.957 29.014 1.00 95.56 97 ASP A CA 1
ATOM 718 C C . ASP A 1 97 ? -16.412 6.355 28.850 1.00 95.56 97 ASP A C 1
ATOM 720 O O . ASP A 1 97 ? -15.712 6.627 27.873 1.00 95.56 97 ASP A O 1
ATOM 724 N N . GLU A 1 98 ? -15.968 5.533 29.805 1.00 95.69 98 GLU A N 1
ATOM 725 C CA . GLU A 1 98 ? -14.682 4.839 29.706 1.00 95.69 98 GLU A CA 1
ATOM 726 C C . GLU A 1 98 ? -14.664 3.827 28.551 1.00 95.69 98 GLU A C 1
ATOM 728 O O . GLU A 1 98 ? -13.696 3.774 27.782 1.00 95.69 98 GLU A O 1
ATOM 733 N N . TYR A 1 99 ? -15.748 3.067 28.386 1.00 96.25 99 TYR A N 1
ATOM 734 C CA . TYR A 1 99 ? -15.903 2.135 27.275 1.00 96.25 99 TYR A CA 1
ATOM 735 C C . TYR A 1 99 ? -15.848 2.856 25.925 1.00 96.25 99 TYR A C 1
ATOM 737 O O . TYR A 1 99 ? -15.118 2.423 25.033 1.00 96.25 99 TYR A O 1
ATOM 745 N N . GLU A 1 100 ? -16.563 3.973 25.775 1.00 97.25 100 GLU A N 1
ATOM 746 C CA . GLU A 1 100 ? -16.557 4.763 24.543 1.00 97.25 100 GLU A CA 1
ATOM 747 C C . GLU A 1 100 ? -15.165 5.309 24.224 1.00 97.25 100 GLU A C 1
ATOM 749 O O . GLU A 1 100 ? -14.692 5.154 23.096 1.00 97.25 100 GLU A O 1
ATOM 754 N N . ARG A 1 101 ? -14.449 5.844 25.222 1.00 96.88 101 ARG A N 1
ATOM 755 C CA . ARG A 1 101 ? -13.060 6.299 25.047 1.00 96.88 101 ARG A CA 1
ATOM 756 C C . ARG A 1 101 ? -12.142 5.171 24.576 1.00 96.88 101 ARG A C 1
ATOM 758 O O . ARG A 1 101 ? -11.347 5.368 23.655 1.00 96.88 101 ARG A O 1
ATOM 765 N N . SER A 1 102 ? -12.244 3.994 25.193 1.00 96.62 102 SER A N 1
ATOM 766 C CA . SER A 1 102 ? -11.436 2.822 24.837 1.00 96.62 102 SER A CA 1
ATOM 767 C C . SER A 1 102 ? -11.764 2.306 23.431 1.00 96.62 102 SER A C 1
ATOM 769 O O . SER A 1 102 ? -10.863 2.054 22.625 1.00 96.62 102 SER A O 1
ATOM 771 N N . ARG A 1 103 ? -13.056 2.228 23.092 1.00 97.12 103 ARG A N 1
ATOM 772 C CA . ARG A 1 103 ? -13.545 1.865 21.756 1.00 97.12 103 ARG A CA 1
ATOM 773 C C . ARG A 1 103 ? -12.988 2.810 20.695 1.00 97.12 103 ARG A C 1
ATOM 775 O O . ARG A 1 103 ? -12.447 2.349 19.692 1.00 97.12 103 ARG A O 1
ATOM 782 N N . ASP A 1 104 ? -13.084 4.115 20.918 1.00 97.62 104 ASP A N 1
ATOM 783 C CA . ASP A 1 104 ? -12.630 5.117 19.956 1.00 97.62 104 ASP A CA 1
ATOM 784 C C . ASP A 1 104 ? -11.103 5.083 19.787 1.00 97.62 104 ASP A C 1
ATOM 786 O O . ASP A 1 104 ? -10.595 5.197 18.669 1.00 97.62 104 ASP A O 1
ATOM 790 N N . ALA A 1 105 ? -10.350 4.848 20.868 1.00 97.50 105 ALA A N 1
ATOM 791 C CA . ALA A 1 105 ? -8.905 4.640 20.797 1.00 97.50 105 ALA A CA 1
ATOM 792 C C . ALA A 1 105 ? -8.539 3.389 19.977 1.00 97.50 105 ALA A C 1
ATOM 794 O O . ALA A 1 105 ? -7.620 3.437 19.154 1.00 97.50 105 ALA A O 1
ATOM 795 N N . ALA A 1 106 ? -9.274 2.288 20.155 1.00 97.38 106 ALA A N 1
ATOM 796 C CA . ALA A 1 106 ? -9.077 1.067 19.381 1.00 97.38 106 ALA A CA 1
ATOM 797 C C . ALA A 1 106 ? -9.379 1.280 17.889 1.00 97.38 106 ALA A C 1
ATOM 799 O O . ALA A 1 106 ? -8.594 0.849 17.044 1.00 97.38 106 ALA A O 1
ATOM 800 N N . ILE A 1 107 ? -10.463 1.992 17.559 1.00 97.75 107 ILE A N 1
ATOM 801 C CA . ILE A 1 107 ? -10.807 2.343 16.172 1.00 97.75 107 ILE A CA 1
ATOM 802 C C . ILE A 1 107 ? -9.667 3.138 15.525 1.00 97.75 107 ILE A C 1
ATOM 804 O O . ILE A 1 107 ? -9.175 2.735 14.472 1.00 97.75 107 ILE A O 1
ATOM 808 N N . ARG A 1 108 ? -9.163 4.185 16.193 1.00 97.62 108 ARG A N 1
ATOM 809 C CA . ARG A 1 108 ? -8.031 4.986 15.688 1.00 97.62 108 ARG A CA 1
ATOM 810 C C . ARG A 1 108 ? -6.784 4.139 15.440 1.00 97.62 108 ARG A C 1
ATOM 812 O O . ARG A 1 108 ? -6.113 4.308 14.427 1.00 97.62 108 ARG A O 1
ATOM 819 N N . LYS A 1 109 ? -6.472 3.204 16.343 1.00 97.81 109 LYS A N 1
ATOM 820 C CA . LYS A 1 109 ? -5.318 2.303 16.184 1.00 97.81 109 LYS A CA 1
ATOM 821 C C . LYS A 1 109 ? -5.486 1.337 15.015 1.00 97.81 109 LYS A C 1
ATOM 823 O O . LYS A 1 109 ? -4.518 1.057 14.313 1.00 97.81 109 LYS A O 1
ATOM 828 N N . VAL A 1 110 ? -6.702 0.853 14.774 1.00 97.94 110 VAL A N 1
ATOM 829 C CA . VAL A 1 110 ? -7.010 0.013 13.609 1.00 97.94 110 VAL A CA 1
ATOM 830 C C . VAL A 1 110 ? -6.892 0.807 12.307 1.00 97.94 110 VAL A C 1
ATOM 832 O O . VAL A 1 110 ? -6.368 0.283 11.326 1.00 97.94 110 VAL A O 1
ATOM 835 N N . GLU A 1 111 ? -7.342 2.061 12.283 1.00 97.81 111 GLU A N 1
ATOM 836 C CA . GLU A 1 111 ? -7.175 2.956 11.131 1.00 97.81 111 GLU A CA 1
ATOM 837 C C . GLU A 1 111 ? -5.695 3.2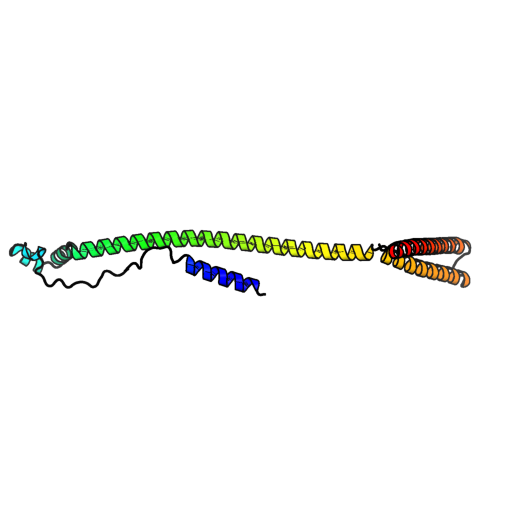27 10.840 1.00 97.81 111 GLU A C 1
ATOM 839 O O . GLU A 1 111 ? -5.250 3.048 9.707 1.00 97.81 111 GLU A O 1
ATOM 844 N N . GLU A 1 112 ? -4.910 3.561 11.868 1.00 97.94 112 GLU A N 1
ATOM 845 C CA . GLU A 1 112 ? -3.458 3.752 11.767 1.00 97.94 112 GLU A CA 1
ATOM 846 C C . GLU A 1 112 ? -2.764 2.503 11.200 1.00 97.94 112 GLU A C 1
ATOM 848 O O . GLU A 1 112 ? -1.987 2.597 10.247 1.00 97.94 112 GLU A O 1
ATOM 853 N N . LEU A 1 113 ? -3.098 1.319 11.723 1.00 98.25 113 LEU A N 1
ATOM 854 C CA . LEU A 1 113 ? -2.545 0.049 11.252 1.00 98.25 113 LEU A CA 1
ATOM 855 C C . LEU A 1 113 ? -2.926 -0.225 9.795 1.00 98.25 113 LEU A C 1
ATOM 857 O O . LEU A 1 113 ? -2.074 -0.635 9.007 1.00 98.25 113 LEU A O 1
ATOM 861 N N . ASN A 1 114 ? -4.183 0.008 9.413 1.00 97.38 114 ASN A N 1
ATOM 862 C CA . ASN A 1 114 ? -4.627 -0.184 8.033 1.00 97.38 114 ASN A CA 1
ATOM 863 C C . ASN A 1 114 ? -3.887 0.743 7.064 1.00 97.38 114 ASN A C 1
ATOM 865 O O . ASN A 1 114 ? -3.460 0.277 6.007 1.00 97.38 114 ASN A O 1
ATOM 869 N N . ASN A 1 115 ? -3.689 2.009 7.438 1.00 97.56 115 ASN A N 1
ATOM 870 C CA . ASN A 1 115 ? -2.930 2.970 6.638 1.00 97.56 115 ASN A CA 1
ATOM 871 C C . ASN A 1 115 ? -1.469 2.533 6.486 1.00 97.56 115 ASN A C 1
ATOM 873 O O . ASN A 1 115 ? -0.932 2.529 5.378 1.00 97.56 115 ASN A O 1
ATOM 877 N N . LEU A 1 116 ? -0.839 2.100 7.581 1.00 98.06 116 LEU A N 1
ATOM 878 C CA . LEU A 1 116 ? 0.538 1.617 7.552 1.00 98.06 116 LEU A CA 1
ATOM 879 C C . LEU A 1 116 ? 0.678 0.347 6.705 1.00 98.06 116 LEU A C 1
ATOM 881 O O . LEU A 1 116 ? 1.612 0.235 5.916 1.00 98.06 116 LEU A O 1
ATOM 885 N N . ARG A 1 117 ? -0.270 -0.588 6.815 1.00 98.06 117 ARG A N 1
ATOM 886 C CA . ARG A 1 117 ? -0.303 -1.805 5.995 1.00 98.06 117 ARG A CA 1
ATOM 887 C C . ARG A 1 117 ? -0.442 -1.478 4.511 1.00 98.06 117 ARG A C 1
ATOM 889 O O . ARG A 1 117 ? 0.222 -2.118 3.699 1.00 98.06 117 ARG A O 1
ATOM 896 N N . GLN A 1 118 ? -1.297 -0.518 4.156 1.0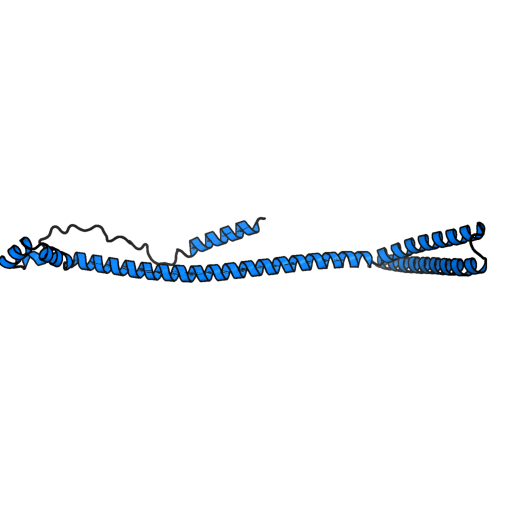0 97.75 118 GLN A N 1
ATOM 897 C CA . GLN A 1 118 ? -1.454 -0.099 2.764 1.00 97.75 118 GLN A CA 1
ATOM 898 C C . GLN A 1 118 ? -0.144 0.485 2.231 1.00 97.75 118 GLN A C 1
ATOM 900 O O . GLN A 1 118 ? 0.377 -0.014 1.241 1.00 97.75 118 GLN A O 1
ATOM 905 N N . SER A 1 119 ? 0.447 1.435 2.962 1.00 97.94 119 SER A N 1
ATOM 906 C CA . SER A 1 119 ? 1.740 2.039 2.615 1.00 97.94 119 SER A CA 1
ATOM 907 C C . SER A 1 119 ? 2.853 0.996 2.461 1.00 97.94 119 SER A C 1
ATOM 909 O O . SER A 1 119 ? 3.596 1.008 1.483 1.00 97.94 119 SER A O 1
ATOM 911 N N . PHE A 1 120 ? 2.931 0.037 3.387 1.00 98.19 120 PHE A N 1
ATOM 912 C CA . PHE A 1 120 ? 3.880 -1.069 3.301 1.00 98.19 120 PHE A CA 1
ATOM 913 C C . PHE A 1 120 ? 3.662 -1.909 2.039 1.00 98.19 120 PHE A C 1
ATOM 915 O O . PHE A 1 120 ? 4.616 -2.194 1.326 1.00 98.19 120 PHE A O 1
ATOM 922 N N . THR A 1 121 ? 2.412 -2.266 1.738 1.00 97.88 121 THR A N 1
ATOM 923 C CA . THR A 1 121 ? 2.068 -3.063 0.550 1.00 97.88 121 THR A CA 1
ATOM 924 C C . THR A 1 121 ? 2.455 -2.334 -0.735 1.00 97.88 121 THR A C 1
ATOM 926 O O . THR A 1 121 ? 3.062 -2.936 -1.621 1.00 97.88 121 THR A O 1
ATOM 929 N N . ASP A 1 122 ? 2.163 -1.036 -0.816 1.00 97.88 122 ASP A N 1
ATOM 930 C CA . ASP A 1 122 ? 2.505 -0.201 -1.968 1.00 97.88 122 ASP A CA 1
ATOM 931 C C . ASP A 1 122 ? 4.029 -0.110 -2.146 1.00 97.88 122 ASP A C 1
ATOM 933 O O . ASP A 1 122 ? 4.544 -0.257 -3.258 1.00 97.88 122 ASP A O 1
ATOM 937 N N . LEU A 1 123 ? 4.769 0.059 -1.045 1.00 97.94 123 LEU A N 1
ATOM 938 C CA . LEU A 1 123 ? 6.228 0.112 -1.065 1.00 97.94 123 LEU A CA 1
ATOM 939 C C . LEU A 1 123 ? 6.849 -1.235 -1.453 1.00 97.94 123 LEU A C 1
ATOM 941 O O . LEU A 1 123 ? 7.783 -1.265 -2.251 1.00 97.94 123 LEU A O 1
ATOM 945 N N . THR A 1 124 ? 6.325 -2.348 -0.940 1.00 97.69 124 THR A N 1
ATOM 946 C CA . THR A 1 124 ? 6.766 -3.698 -1.319 1.00 97.69 124 THR A CA 1
ATOM 947 C C . THR A 1 124 ? 6.506 -3.972 -2.796 1.00 97.69 124 THR A C 1
ATOM 949 O O . THR A 1 124 ? 7.364 -4.540 -3.471 1.00 97.69 124 THR A O 1
ATOM 952 N N . LEU A 1 125 ? 5.363 -3.539 -3.334 1.00 97.44 125 LEU A N 1
ATOM 953 C CA . LEU A 1 125 ? 5.070 -3.677 -4.759 1.00 97.44 125 LEU A CA 1
ATOM 954 C C . LEU A 1 125 ? 6.052 -2.860 -5.609 1.00 97.44 125 LEU A C 1
ATOM 956 O O . LEU A 1 125 ? 6.609 -3.376 -6.578 1.00 97.44 125 LEU A O 1
ATOM 960 N N . ALA A 1 126 ? 6.302 -1.604 -5.228 1.00 96.56 126 ALA A N 1
ATOM 961 C CA . ALA A 1 126 ? 7.266 -0.746 -5.912 1.00 96.56 126 ALA A CA 1
ATOM 962 C C . ALA A 1 126 ? 8.687 -1.328 -5.864 1.00 96.56 126 ALA A C 1
ATOM 964 O O . ALA A 1 126 ? 9.383 -1.342 -6.880 1.00 96.56 126 ALA A O 1
ATOM 965 N N . GLN A 1 127 ? 9.093 -1.855 -4.707 1.00 96.94 127 GLN A N 1
ATOM 966 C CA . GLN A 1 127 ? 10.373 -2.531 -4.531 1.00 96.94 127 GLN A CA 1
ATOM 967 C C . GLN A 1 127 ? 10.465 -3.776 -5.415 1.00 96.94 127 GLN A C 1
ATOM 969 O O . GLN A 1 127 ? 11.448 -3.919 -6.129 1.00 96.94 127 GLN A O 1
ATOM 974 N N . THR A 1 128 ? 9.443 -4.635 -5.422 1.00 96.19 128 THR A N 1
ATOM 975 C CA . THR A 1 128 ? 9.424 -5.861 -6.236 1.00 96.19 128 THR A CA 1
ATOM 976 C C . THR A 1 128 ? 9.574 -5.525 -7.716 1.00 96.19 128 THR A C 1
ATOM 978 O O . THR A 1 128 ? 10.455 -6.060 -8.379 1.00 96.19 128 THR A O 1
ATOM 981 N N . LYS A 1 129 ? 8.808 -4.546 -8.212 1.00 94.75 129 LYS A N 1
ATOM 982 C CA . LYS A 1 129 ? 8.914 -4.078 -9.599 1.00 94.75 129 LYS A CA 1
ATOM 983 C C . LYS A 1 129 ? 10.307 -3.531 -9.924 1.00 94.75 129 LYS A C 1
ATOM 985 O O . LYS A 1 129 ? 10.843 -3.800 -10.994 1.00 94.75 129 LYS A O 1
ATOM 990 N N . ALA A 1 130 ? 10.899 -2.750 -9.020 1.00 94.12 130 ALA A N 1
ATOM 991 C CA . ALA A 1 130 ? 12.257 -2.246 -9.208 1.00 94.12 130 ALA A CA 1
ATOM 992 C C . ALA A 1 130 ? 13.286 -3.387 -9.209 1.00 94.12 130 ALA A C 1
ATOM 994 O O . ALA A 1 130 ? 14.189 -3.388 -10.040 1.00 94.12 130 ALA A O 1
ATOM 995 N N . SER A 1 131 ? 13.136 -4.369 -8.320 1.00 94.75 131 SER A N 1
ATOM 996 C CA . SER A 1 131 ? 13.994 -5.551 -8.248 1.00 94.75 131 SER A CA 1
ATOM 997 C C . SER A 1 131 ? 13.888 -6.430 -9.491 1.00 94.75 131 SER A C 1
ATOM 999 O O . SER A 1 131 ? 14.913 -6.916 -9.949 1.00 94.75 131 SER A O 1
ATOM 1001 N N . GLU A 1 132 ? 12.695 -6.594 -10.065 1.00 92.94 132 GLU A N 1
ATOM 1002 C CA . GLU A 1 132 ? 12.495 -7.295 -11.339 1.00 92.94 132 GLU A CA 1
ATOM 1003 C C . GLU A 1 132 ? 13.196 -6.562 -12.488 1.00 92.94 132 GLU A C 1
ATOM 1005 O O . GLU A 1 132 ? 13.965 -7.166 -13.226 1.00 92.94 132 GLU A O 1
ATOM 1010 N N . LEU A 1 133 ? 13.019 -5.240 -12.603 1.00 91.25 133 LEU A N 1
ATOM 1011 C CA . LEU A 1 133 ? 13.679 -4.442 -13.647 1.00 91.25 133 LEU A CA 1
ATOM 1012 C C . LEU A 1 133 ? 15.208 -4.432 -13.517 1.00 91.25 133 LEU A C 1
ATOM 1014 O O . LEU A 1 133 ? 15.919 -4.380 -14.519 1.00 91.25 133 LEU A O 1
ATOM 1018 N N . LEU A 1 134 ? 15.710 -4.457 -12.283 1.00 92.62 134 LEU A N 1
ATOM 1019 C CA . LEU A 1 134 ? 17.137 -4.499 -11.971 1.00 92.62 134 LEU A CA 1
ATOM 1020 C C . LEU A 1 134 ? 17.678 -5.929 -11.875 1.00 92.62 134 LEU A C 1
ATOM 1022 O O . LEU A 1 134 ? 18.857 -6.109 -11.557 1.00 92.62 134 LEU A O 1
ATOM 1026 N N . ALA A 1 135 ? 16.851 -6.944 -12.140 1.00 94.69 135 ALA A N 1
ATOM 1027 C CA . ALA A 1 135 ? 17.315 -8.316 -12.175 1.00 94.69 135 ALA A CA 1
ATOM 1028 C C . ALA A 1 135 ? 18.397 -8.436 -13.262 1.00 94.69 135 ALA A C 1
ATOM 1030 O O . ALA A 1 135 ? 18.200 -7.947 -14.379 1.00 94.69 135 ALA A O 1
ATOM 1031 N N . PRO A 1 136 ? 19.535 -9.094 -12.980 1.00 93.69 136 PRO A N 1
ATOM 1032 C CA . PRO A 1 136 ? 20.625 -9.217 -13.944 1.00 93.69 136 PRO A CA 1
ATOM 1033 C C . PRO A 1 136 ? 20.192 -9.765 -15.311 1.00 93.69 136 PRO A C 1
ATOM 1035 O O . PRO A 1 136 ? 20.695 -9.303 -16.332 1.00 93.69 136 PRO A O 1
ATOM 1038 N N . ALA A 1 137 ? 19.225 -10.688 -15.335 1.00 93.00 137 ALA A N 1
ATOM 1039 C CA . ALA A 1 137 ? 18.632 -11.212 -16.565 1.00 93.00 137 ALA A CA 1
ATOM 1040 C C . ALA A 1 137 ? 17.893 -10.123 -17.365 1.00 93.00 137 ALA A C 1
ATOM 1042 O O . ALA A 1 137 ? 18.173 -9.942 -18.544 1.00 93.00 137 ALA A O 1
ATOM 1043 N N . CYS A 1 138 ? 17.040 -9.320 -16.723 1.00 95.44 138 CYS A N 1
ATOM 1044 C CA . CYS A 1 138 ? 16.341 -8.214 -17.386 1.00 95.44 138 CYS A CA 1
ATOM 1045 C C . CYS A 1 138 ? 17.307 -7.128 -17.888 1.00 95.44 138 CYS A C 1
ATOM 1047 O O . CYS A 1 138 ? 17.105 -6.561 -18.962 1.00 95.44 138 CYS A O 1
ATOM 1049 N N . ILE A 1 139 ? 18.389 -6.853 -17.151 1.00 95.69 139 ILE A N 1
ATOM 1050 C CA . ILE A 1 139 ? 19.452 -5.940 -17.604 1.00 95.69 139 ILE A CA 1
ATOM 1051 C C . ILE A 1 139 ? 20.158 -6.508 -18.843 1.00 95.69 139 ILE A C 1
ATOM 1053 O O . ILE A 1 139 ? 20.438 -5.764 -19.785 1.00 95.69 139 ILE A O 1
ATOM 1057 N N . GLN A 1 140 ? 20.443 -7.812 -18.855 1.00 96.81 140 GLN A N 1
ATOM 1058 C CA . GLN A 1 140 ? 21.056 -8.493 -19.993 1.00 96.81 140 GLN A CA 1
ATOM 1059 C C . GLN A 1 140 ? 20.154 -8.431 -21.231 1.00 96.81 140 GLN A C 1
ATOM 1061 O O . GLN A 1 140 ? 20.622 -8.020 -22.293 1.00 96.81 140 GLN A O 1
ATOM 1066 N N . GLU A 1 141 ? 18.866 -8.736 -21.084 1.00 96.25 141 GLU A N 1
ATOM 1067 C CA . GLU A 1 141 ? 17.877 -8.635 -22.161 1.00 96.25 141 GLU A CA 1
ATOM 1068 C C . GLU A 1 141 ? 17.776 -7.199 -22.692 1.00 96.25 141 GLU A C 1
ATOM 1070 O O . GLU A 1 141 ? 17.818 -6.969 -23.901 1.00 96.25 141 GLU A O 1
ATOM 1075 N N . SER A 1 142 ? 17.729 -6.211 -21.793 1.00 96.19 142 SER A N 1
ATOM 1076 C CA . SER A 1 142 ? 17.708 -4.789 -22.150 1.00 96.19 142 SER A CA 1
ATOM 1077 C C . SER A 1 142 ? 18.951 -4.369 -22.945 1.00 96.19 142 SER A C 1
ATOM 1079 O O . SER A 1 142 ? 18.837 -3.651 -23.939 1.00 96.19 142 SER A O 1
ATOM 1081 N N . LEU A 1 143 ? 20.140 -4.867 -22.581 1.00 96.88 143 LEU A N 1
ATOM 1082 C CA . LEU A 1 143 ? 21.369 -4.636 -23.349 1.00 96.88 143 LEU A CA 1
ATOM 1083 C C . LEU A 1 143 ? 21.297 -5.232 -24.759 1.00 96.88 143 LEU A C 1
ATOM 1085 O O . LEU A 1 143 ? 21.773 -4.592 -25.698 1.00 96.88 143 LEU A O 1
ATOM 1089 N N . VAL A 1 144 ? 20.708 -6.421 -24.916 1.00 97.00 144 VAL A N 1
ATOM 1090 C CA . VAL A 1 144 ? 20.524 -7.067 -26.226 1.00 97.00 144 VAL A CA 1
ATOM 1091 C C . VAL A 1 144 ? 19.573 -6.250 -27.098 1.00 97.00 144 VAL A C 1
ATOM 1093 O O . VAL A 1 144 ? 19.918 -5.928 -28.235 1.00 97.00 144 VAL A O 1
ATOM 1096 N N . VAL A 1 145 ? 18.421 -5.841 -26.559 1.00 97.94 145 VAL A N 1
ATOM 1097 C CA . VAL A 1 145 ? 17.450 -5.002 -27.281 1.00 97.94 145 VAL A CA 1
ATOM 1098 C C . VAL A 1 145 ? 18.074 -3.663 -27.679 1.00 97.94 145 VAL A C 1
ATOM 1100 O O . VAL A 1 145 ? 17.998 -3.270 -28.841 1.00 97.94 145 VAL A O 1
ATOM 1103 N N . ALA A 1 146 ? 18.756 -2.987 -26.753 1.00 97.75 146 ALA A N 1
ATOM 1104 C CA . ALA A 1 146 ? 19.414 -1.713 -27.032 1.00 97.75 146 ALA A CA 1
ATOM 1105 C C . ALA A 1 146 ? 20.565 -1.845 -28.046 1.00 97.75 146 ALA A C 1
ATOM 1107 O O . ALA A 1 146 ? 20.860 -0.890 -28.761 1.00 97.75 146 ALA A O 1
ATOM 1108 N N . ALA A 1 147 ? 21.227 -3.007 -28.117 1.00 97.94 147 ALA A N 1
ATOM 1109 C CA . ALA A 1 147 ? 22.229 -3.287 -29.142 1.00 97.94 147 ALA A CA 1
ATOM 1110 C C . ALA A 1 147 ? 21.599 -3.442 -30.532 1.00 97.94 147 ALA A C 1
ATOM 1112 O O . ALA A 1 147 ? 22.142 -2.908 -31.496 1.00 97.94 147 ALA A O 1
ATOM 1113 N N . MET A 1 148 ? 20.465 -4.145 -30.631 1.00 97.81 148 MET A N 1
ATOM 1114 C CA . MET A 1 148 ? 19.711 -4.280 -31.885 1.00 97.81 148 MET A CA 1
ATOM 1115 C C . MET A 1 148 ? 19.206 -2.920 -32.376 1.00 97.81 148 MET A C 1
ATOM 1117 O O . MET A 1 148 ? 19.364 -2.602 -33.548 1.00 97.81 148 MET A O 1
ATOM 1121 N N . GLN A 1 149 ? 18.678 -2.092 -31.470 1.00 98.12 149 GLN A N 1
ATOM 1122 C CA . GLN A 1 149 ? 18.229 -0.735 -31.794 1.00 98.12 149 GLN A CA 1
ATOM 1123 C C . GLN A 1 149 ? 19.377 0.143 -32.302 1.00 98.12 149 GLN A C 1
ATOM 1125 O O . GLN A 1 149 ? 19.249 0.773 -33.345 1.00 98.12 149 GLN A O 1
ATOM 1130 N N . SER A 1 150 ? 20.533 0.150 -31.626 1.00 97.50 150 SER A N 1
ATOM 1131 C CA . SER A 1 150 ? 21.678 0.928 -32.117 1.00 97.50 150 SER A CA 1
ATOM 1132 C C . SER A 1 150 ? 22.252 0.392 -33.428 1.00 97.50 150 SER A C 1
ATOM 1134 O O . SER A 1 150 ? 22.804 1.160 -34.210 1.00 97.50 150 SER A O 1
ATOM 1136 N N . GLU A 1 151 ? 22.133 -0.912 -33.683 1.00 97.81 151 GLU A N 1
ATOM 1137 C CA . GLU A 1 151 ? 22.515 -1.491 -34.969 1.00 97.81 151 GLU A CA 1
ATOM 1138 C C . GLU A 1 151 ? 21.600 -0.976 -36.082 1.00 97.81 151 GLU A C 1
ATOM 1140 O O . GLU A 1 151 ? 22.109 -0.469 -37.079 1.00 97.81 151 GLU A O 1
ATOM 1145 N N . GLU A 1 152 ? 20.284 -1.000 -35.873 1.00 98.19 152 GLU A N 1
ATOM 1146 C CA . GLU A 1 152 ? 19.291 -0.449 -36.803 1.00 98.19 152 GLU A CA 1
ATOM 1147 C C . GLU A 1 152 ? 19.513 1.051 -37.062 1.00 98.19 152 GLU A C 1
ATOM 1149 O O . GLU A 1 152 ? 19.581 1.468 -38.215 1.00 98.19 152 GLU A O 1
ATOM 1154 N N . GLU A 1 153 ? 19.758 1.847 -36.016 1.00 97.94 153 GLU A N 1
ATOM 1155 C CA . GLU A 1 153 ? 20.124 3.266 -36.152 1.00 97.94 153 GLU A CA 1
ATOM 1156 C C . GLU A 1 153 ? 21.404 3.456 -36.986 1.00 97.94 153 GLU A C 1
ATOM 1158 O O . GLU A 1 153 ? 21.511 4.397 -37.773 1.00 97.94 153 GLU A O 1
ATOM 1163 N N . SER A 1 154 ? 22.398 2.570 -36.837 1.00 97.81 154 SER A N 1
ATOM 1164 C CA . SER A 1 154 ? 23.627 2.642 -37.636 1.00 97.81 154 SER A CA 1
ATOM 1165 C C . SER A 1 154 ? 23.383 2.327 -39.113 1.00 97.81 154 SER A C 1
ATOM 1167 O O . SER A 1 154 ? 24.001 2.959 -39.972 1.00 97.81 154 SER A O 1
ATOM 1169 N N . GLU A 1 155 ? 22.472 1.397 -39.412 1.00 97.75 155 GLU A N 1
ATOM 1170 C CA . GLU A 1 155 ? 22.053 1.101 -40.785 1.00 97.75 155 GLU A CA 1
ATOM 1171 C C . GLU A 1 155 ? 21.272 2.278 -41.380 1.00 97.75 155 GLU A C 1
ATOM 1173 O O . GLU A 1 155 ? 21.519 2.658 -42.521 1.00 97.75 155 GLU A O 1
ATOM 1178 N N . GLU A 1 156 ? 20.413 2.940 -40.599 1.00 97.94 156 GLU A N 1
ATOM 1179 C CA . GLU A 1 156 ? 19.703 4.139 -41.056 1.00 97.94 156 GLU A CA 1
ATOM 1180 C C . GLU A 1 156 ? 20.673 5.284 -41.400 1.00 97.94 156 GLU A C 1
ATOM 1182 O O . GLU A 1 156 ? 20.529 5.938 -42.437 1.00 97.94 156 GLU A O 1
ATOM 1187 N N . ILE A 1 157 ? 21.717 5.492 -40.589 1.00 97.62 157 ILE A N 1
ATOM 1188 C CA . ILE A 1 157 ? 22.786 6.465 -40.881 1.00 97.62 157 ILE A CA 1
ATOM 1189 C C . ILE A 1 157 ? 23.519 6.104 -42.185 1.00 97.62 157 ILE A C 1
ATOM 1191 O O . ILE A 1 157 ? 23.838 6.990 -42.987 1.00 97.62 157 ILE A O 1
ATOM 1195 N N . ALA A 1 158 ? 23.791 4.817 -42.417 1.00 97.56 158 ALA A N 1
ATOM 1196 C CA . ALA A 1 158 ? 24.415 4.351 -43.654 1.00 97.56 158 ALA A CA 1
ATOM 1197 C C . ALA A 1 158 ? 23.512 4.591 -44.873 1.00 97.56 158 ALA A C 1
ATOM 1199 O O . ALA A 1 158 ? 23.976 5.103 -45.895 1.00 97.56 158 ALA A O 1
ATOM 1200 N N . ASP A 1 159 ? 22.218 4.313 -44.746 1.00 97.75 159 ASP A N 1
ATOM 1201 C CA . ASP A 1 159 ? 21.218 4.560 -45.780 1.00 97.75 159 ASP A CA 1
ATOM 1202 C C . ASP A 1 159 ? 21.112 6.047 -46.148 1.00 97.75 159 ASP A C 1
ATOM 1204 O O . ASP A 1 159 ? 21.107 6.392 -47.333 1.00 97.75 159 ASP A O 1
ATOM 1208 N N . GLN A 1 160 ? 21.078 6.944 -45.158 1.00 97.12 160 GLN A N 1
ATOM 1209 C CA . GLN A 1 160 ? 21.058 8.397 -45.385 1.00 97.12 160 GLN A CA 1
ATOM 1210 C C . GLN A 1 160 ? 22.302 8.867 -46.153 1.00 97.12 160 GLN A C 1
ATOM 1212 O O . GLN A 1 160 ? 22.211 9.674 -47.086 1.00 97.12 160 GLN A O 1
ATOM 1217 N N . PHE A 1 161 ? 23.478 8.326 -45.822 1.00 97.62 161 PHE A N 1
ATOM 1218 C CA . PHE A 1 161 ? 24.706 8.609 -46.563 1.00 97.62 161 PHE A CA 1
ATOM 1219 C C . PHE A 1 161 ? 24.630 8.120 -48.020 1.00 97.62 161 PHE A C 1
ATOM 1221 O O . PHE A 1 161 ? 24.974 8.868 -48.938 1.00 97.62 161 PHE A O 1
ATOM 1228 N N . LEU A 1 162 ? 24.107 6.912 -48.265 1.00 96.56 162 LEU A N 1
ATOM 1229 C CA . LEU A 1 162 ? 23.922 6.367 -49.620 1.00 96.56 162 LEU A CA 1
ATOM 1230 C C . LEU A 1 162 ? 22.922 7.179 -50.456 1.00 96.56 162 LEU A C 1
ATOM 1232 O O . LEU A 1 162 ? 23.105 7.333 -51.667 1.00 96.56 162 LEU A O 1
ATOM 1236 N N . ARG A 1 163 ? 21.903 7.759 -49.812 1.00 96.94 163 ARG A N 1
ATOM 1237 C CA . ARG A 1 163 ? 20.949 8.697 -50.430 1.00 96.94 163 ARG A CA 1
ATOM 1238 C C . ARG A 1 163 ? 21.526 10.097 -50.655 1.00 96.94 163 ARG A C 1
ATOM 1240 O O . ARG A 1 163 ? 20.863 10.931 -51.265 1.00 96.94 163 ARG A O 1
ATOM 1247 N N . LYS A 1 164 ? 22.779 10.339 -50.246 1.00 94.88 164 LYS A N 1
ATOM 1248 C CA . LYS A 1 164 ? 23.474 11.639 -50.297 1.00 94.88 164 LYS A CA 1
ATOM 1249 C C . LYS A 1 164 ? 22.812 12.716 -49.429 1.00 94.88 164 LYS A C 1
ATOM 1251 O O . LYS A 1 164 ? 22.990 13.904 -49.686 1.00 94.88 164 LYS A O 1
ATOM 1256 N N . GLU A 1 165 ? 22.070 12.302 -48.406 1.00 94.12 165 GLU A N 1
ATOM 1257 C CA . GLU A 1 165 ? 21.440 13.188 -47.419 1.00 94.12 165 GLU A CA 1
ATOM 1258 C C . GLU A 1 165 ? 22.443 13.612 -46.331 1.00 94.12 165 GLU A C 1
ATOM 1260 O O . GLU A 1 165 ? 22.265 14.643 -45.684 1.00 94.12 165 GLU A O 1
ATOM 1265 N N . LEU A 1 166 ? 23.538 12.854 -46.176 1.00 93.44 166 LEU A N 1
ATOM 1266 C CA . LEU A 1 166 ? 24.594 13.087 -45.195 1.00 93.44 166 LEU A CA 1
ATOM 1267 C C . LEU A 1 166 ? 25.959 13.290 -45.876 1.00 93.44 166 LEU A C 1
ATOM 1269 O O . LEU A 1 166 ? 26.323 12.572 -46.808 1.00 93.44 166 LEU A O 1
ATOM 1273 N N . GLY A 1 167 ? 26.737 14.270 -45.408 1.00 94.75 167 GLY A N 1
ATOM 1274 C CA . GLY A 1 167 ? 28.116 14.486 -45.863 1.00 94.75 167 GLY A CA 1
ATOM 1275 C C . GLY A 1 167 ? 29.095 13.468 -45.266 1.00 94.75 167 GLY A C 1
ATOM 1276 O O . GLY A 1 167 ? 28.838 12.915 -44.201 1.00 94.75 167 GLY A O 1
ATOM 1277 N N . VAL A 1 168 ? 30.246 13.257 -45.917 1.00 96.38 168 VAL A N 1
ATOM 1278 C CA . VAL A 1 168 ? 31.243 12.235 -45.522 1.00 96.38 168 VAL A CA 1
ATOM 1279 C C . VAL A 1 168 ? 31.711 12.392 -44.070 1.00 96.38 168 VAL A C 1
ATOM 1281 O O . VAL A 1 168 ? 31.703 11.420 -43.324 1.00 96.38 168 VAL A O 1
ATOM 1284 N N . GLU A 1 169 ? 32.069 13.604 -43.644 1.00 96.00 169 GLU A N 1
ATOM 1285 C CA . GLU A 1 169 ? 32.544 13.849 -42.271 1.00 96.00 169 GLU A CA 1
ATOM 1286 C C . GLU A 1 169 ? 31.452 13.594 -41.218 1.00 96.00 169 GLU A C 1
ATOM 1288 O O . GLU A 1 169 ? 31.703 12.980 -40.182 1.00 96.00 169 GLU A O 1
ATOM 1293 N N . ALA A 1 170 ? 30.213 14.007 -41.507 1.00 95.19 170 ALA A N 1
ATOM 1294 C CA . ALA A 1 170 ? 29.072 13.779 -40.622 1.00 95.19 170 ALA A CA 1
ATOM 1295 C C . ALA A 1 170 ? 28.716 12.286 -40.527 1.00 95.19 170 ALA A C 1
ATOM 1297 O O . ALA A 1 170 ? 28.442 11.789 -39.436 1.00 95.19 170 ALA A O 1
ATOM 1298 N N . PHE A 1 171 ? 28.788 11.565 -41.652 1.00 97.44 171 PHE A N 1
ATOM 1299 C CA . PHE A 1 171 ? 28.622 10.115 -41.694 1.00 97.44 171 PHE A CA 1
ATOM 1300 C C . PHE A 1 171 ? 29.669 9.409 -40.840 1.00 97.44 171 PHE A C 1
ATOM 1302 O O . PHE A 1 171 ? 29.305 8.641 -39.955 1.00 97.44 171 PHE A O 1
ATOM 1309 N N . LEU A 1 172 ? 30.955 9.685 -41.070 1.00 97.25 172 LEU A N 1
ATOM 1310 C CA . LEU A 1 172 ? 32.035 9.018 -40.345 1.00 97.25 172 LEU A CA 1
ATOM 1311 C C . LEU A 1 172 ? 31.913 9.232 -38.837 1.00 97.25 172 LEU A C 1
ATOM 1313 O O . LEU A 1 172 ? 32.056 8.272 -38.085 1.00 97.25 172 LEU A O 1
ATOM 1317 N N . SER A 1 173 ? 31.590 10.451 -38.396 1.00 96.56 173 SER A N 1
ATOM 1318 C CA . SER A 1 173 ? 31.377 10.733 -36.976 1.00 96.56 173 SER A CA 1
ATOM 1319 C C . SER A 1 173 ? 30.208 9.923 -36.401 1.00 96.56 173 SER A C 1
ATOM 1321 O O . SER A 1 173 ? 30.402 9.160 -35.456 1.00 96.56 173 SER A O 1
ATOM 1323 N N . ALA A 1 174 ? 29.007 10.055 -36.976 1.00 96.56 174 ALA A N 1
ATOM 1324 C CA . ALA A 1 174 ? 27.793 9.458 -36.416 1.00 96.56 174 ALA A CA 1
ATOM 1325 C C . ALA A 1 174 ? 27.780 7.924 -36.523 1.00 96.56 174 ALA A C 1
ATOM 1327 O O . ALA A 1 174 ? 27.405 7.226 -35.581 1.00 96.56 174 ALA A O 1
ATOM 1328 N N . TYR A 1 175 ? 28.226 7.381 -37.657 1.00 97.94 175 TYR A N 1
ATOM 1329 C CA . TYR A 1 175 ? 28.233 5.943 -37.904 1.00 97.94 175 TYR A CA 1
ATOM 1330 C C . TYR A 1 175 ? 29.248 5.215 -37.020 1.00 97.94 175 TYR A C 1
ATOM 1332 O O . TYR A 1 175 ? 28.924 4.179 -36.438 1.00 97.94 175 TYR A O 1
ATOM 1340 N N . LEU A 1 176 ? 30.469 5.749 -36.884 1.00 97.38 176 LEU A N 1
ATOM 1341 C CA . LEU A 1 176 ? 31.480 5.136 -36.020 1.00 97.38 176 LEU A CA 1
ATOM 1342 C C . LEU A 1 176 ? 31.056 5.188 -34.555 1.00 97.38 176 LEU A C 1
ATOM 1344 O O . LEU A 1 176 ? 31.172 4.176 -33.867 1.00 97.38 176 LEU A O 1
ATOM 1348 N N . GLU A 1 177 ? 30.522 6.320 -34.091 1.00 97.50 177 GLU A N 1
ATOM 1349 C CA . GLU A 1 177 ? 29.983 6.444 -32.734 1.00 97.50 177 GLU A CA 1
ATOM 1350 C C . GLU A 1 177 ? 28.911 5.377 -32.470 1.00 97.50 177 GLU A C 1
ATOM 1352 O O . GLU A 1 177 ? 29.016 4.606 -31.511 1.00 97.50 177 GLU A O 1
ATOM 1357 N N . LYS A 1 178 ? 27.941 5.247 -33.382 1.00 97.94 178 LYS A N 1
ATOM 1358 C CA . LYS A 1 178 ? 26.839 4.291 -33.248 1.00 97.94 178 LYS A CA 1
ATOM 1359 C C . LYS A 1 178 ? 27.291 2.827 -33.328 1.00 97.94 178 LYS A C 1
ATOM 1361 O O . LYS A 1 178 ? 26.801 1.972 -32.583 1.00 97.94 178 LYS A O 1
ATOM 1366 N N . ARG A 1 179 ? 28.270 2.510 -34.182 1.00 97.44 179 ARG A N 1
ATOM 1367 C CA . ARG A 1 179 ? 28.863 1.162 -34.269 1.00 97.44 179 ARG A CA 1
ATOM 1368 C C . ARG A 1 179 ? 29.670 0.808 -33.022 1.00 97.44 179 ARG A C 1
ATOM 1370 O O . ARG A 1 179 ? 29.550 -0.315 -32.534 1.00 97.44 179 ARG A O 1
ATOM 1377 N N . ILE A 1 180 ? 30.443 1.746 -32.469 1.00 98.12 180 ILE A N 1
ATOM 1378 C CA . ILE A 1 180 ? 31.160 1.547 -31.198 1.00 98.12 180 ILE A CA 1
ATOM 1379 C C . ILE A 1 180 ? 30.160 1.249 -30.076 1.00 98.12 180 ILE A C 1
ATOM 1381 O O . ILE A 1 180 ? 30.340 0.284 -29.330 1.00 98.12 180 ILE A O 1
ATOM 1385 N N . GLU A 1 181 ? 29.087 2.035 -29.986 1.00 97.94 181 GLU A N 1
ATOM 1386 C CA . GLU A 1 181 ? 28.006 1.849 -29.017 1.00 97.94 181 GLU A CA 1
ATOM 1387 C C . GLU A 1 181 ? 27.361 0.456 -29.147 1.00 97.94 181 GLU A C 1
ATOM 1389 O O . GLU A 1 181 ? 27.252 -0.274 -28.157 1.00 97.94 181 GLU A O 1
ATOM 1394 N N . THR A 1 182 ? 27.031 0.047 -30.377 1.00 98.12 182 THR A N 1
ATOM 1395 C CA . THR A 1 182 ? 26.468 -1.275 -30.695 1.00 98.12 182 THR A CA 1
ATOM 1396 C C . THR A 1 182 ? 27.379 -2.407 -30.225 1.00 98.12 182 THR A C 1
ATOM 1398 O O . THR A 1 182 ? 26.948 -3.291 -29.483 1.00 98.12 182 THR A O 1
ATOM 1401 N N . HIS A 1 183 ? 28.658 -2.385 -30.612 1.00 98.06 183 HIS A N 1
ATOM 1402 C CA . HIS A 1 183 ? 29.605 -3.437 -30.241 1.00 98.06 183 HIS A CA 1
ATOM 1403 C C . HIS A 1 183 ? 29.849 -3.491 -28.732 1.00 98.06 183 HIS A C 1
ATOM 1405 O O . HIS A 1 183 ? 29.932 -4.581 -28.163 1.00 98.06 183 HIS A O 1
ATOM 1411 N N . LEU A 1 184 ? 29.912 -2.336 -28.064 1.00 98.31 184 LEU A N 1
ATOM 1412 C CA . LEU A 1 184 ? 30.073 -2.281 -26.616 1.00 98.31 184 LEU A CA 1
ATOM 1413 C C . LEU A 1 184 ? 28.866 -2.890 -25.892 1.00 98.31 184 LEU A C 1
ATOM 1415 O O . LEU A 1 184 ? 29.050 -3.616 -24.913 1.00 98.31 184 LEU A O 1
ATOM 1419 N N . ARG A 1 185 ? 27.641 -2.621 -26.362 1.00 98.12 185 ARG A N 1
ATOM 1420 C CA . ARG A 1 185 ? 26.422 -3.231 -25.811 1.00 98.12 185 ARG A CA 1
ATOM 1421 C C . ARG A 1 185 ? 26.382 -4.737 -26.043 1.00 98.12 185 ARG A C 1
ATOM 1423 O O . ARG A 1 185 ? 26.156 -5.457 -25.074 1.00 98.12 185 ARG A O 1
ATOM 1430 N N . LYS A 1 186 ? 26.682 -5.210 -27.262 1.00 97.94 186 LYS A N 1
ATOM 1431 C CA . LYS A 1 186 ? 26.771 -6.651 -27.579 1.00 97.94 186 LYS A CA 1
ATOM 1432 C C . LYS A 1 186 ? 27.761 -7.355 -26.653 1.00 97.94 186 LYS A C 1
ATOM 1434 O O . LYS A 1 186 ? 27.386 -8.287 -25.950 1.00 97.94 186 LYS A O 1
ATOM 1439 N N . PHE A 1 187 ? 28.981 -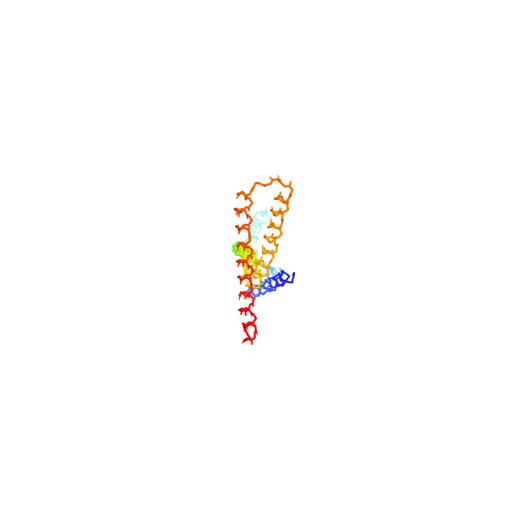6.825 -26.542 1.00 98.06 187 PHE A N 1
ATOM 1440 C CA . PHE A 1 187 ? 30.009 -7.389 -25.666 1.00 98.06 187 PHE A CA 1
ATOM 1441 C C . PHE A 1 187 ? 29.578 -7.432 -24.194 1.00 98.06 187 PHE A C 1
ATOM 1443 O O . PHE A 1 187 ? 29.783 -8.437 -23.514 1.00 98.06 187 PHE A O 1
ATOM 1450 N N . LYS A 1 188 ? 28.977 -6.350 -23.677 1.00 97.88 188 LYS A N 1
ATOM 1451 C CA . LYS A 1 188 ? 28.483 -6.309 -22.291 1.00 97.88 188 LYS A CA 1
ATOM 1452 C C . LYS A 1 188 ? 27.340 -7.302 -22.063 1.00 97.88 188 LYS A C 1
ATOM 1454 O O . LYS A 1 188 ? 27.344 -7.976 -21.037 1.00 97.88 188 LYS A O 1
ATOM 1459 N N . GLY A 1 189 ? 26.405 -7.413 -23.007 1.00 97.81 189 GLY A N 1
ATOM 1460 C CA . GLY A 1 189 ? 25.288 -8.358 -22.947 1.00 97.81 189 GLY A CA 1
ATOM 1461 C C . GLY A 1 189 ? 25.747 -9.818 -22.987 1.00 97.81 189 GLY A C 1
ATOM 1462 O O . GLY A 1 189 ? 25.303 -10.619 -22.169 1.00 97.81 189 GLY A O 1
ATOM 1463 N N . GLU A 1 190 ? 26.689 -10.156 -23.870 1.00 97.31 190 GLU A N 1
ATOM 1464 C CA . GLU A 1 190 ? 27.303 -11.489 -23.949 1.00 97.31 190 GLU A CA 1
ATOM 1465 C C . GLU A 1 190 ? 28.078 -11.833 -22.675 1.00 97.31 190 GLU A C 1
ATOM 1467 O O . GLU A 1 190 ? 27.935 -12.928 -22.131 1.00 97.31 190 GLU A O 1
ATOM 1472 N N . ARG A 1 191 ? 28.876 -10.885 -22.162 1.00 97.81 191 ARG A N 1
ATOM 1473 C CA . ARG A 1 191 ? 29.646 -11.077 -20.927 1.00 97.81 191 ARG A CA 1
ATOM 1474 C C . ARG A 1 191 ? 28.730 -11.348 -19.738 1.00 97.81 191 ARG A C 1
ATOM 1476 O O . ARG A 1 191 ? 29.002 -12.276 -18.983 1.00 97.81 191 ARG A O 1
ATOM 1483 N N . LEU A 1 192 ? 27.678 -10.544 -19.577 1.00 96.69 192 LEU A N 1
ATOM 1484 C CA . LEU A 1 192 ? 26.715 -10.706 -18.493 1.00 96.69 192 LEU A CA 1
ATOM 1485 C C . LEU A 1 192 ? 25.938 -12.021 -18.639 1.00 96.69 192 LEU A C 1
ATOM 1487 O O . LEU A 1 192 ? 25.809 -12.749 -17.663 1.00 96.69 192 LEU A O 1
ATOM 1491 N N . GLY A 1 193 ? 25.499 -12.369 -19.853 1.00 96.69 193 GLY A N 1
ATOM 1492 C CA . GLY A 1 193 ? 24.832 -13.646 -20.126 1.00 96.69 193 GLY A CA 1
ATOM 1493 C C . GLY A 1 193 ? 25.696 -14.849 -19.743 1.00 96.69 193 GLY A C 1
ATOM 1494 O O . GLY A 1 193 ? 25.250 -15.713 -18.997 1.00 96.69 193 GLY A O 1
ATOM 1495 N N . ALA A 1 194 ? 26.971 -14.850 -20.142 1.00 96.44 194 ALA A N 1
ATOM 1496 C CA . ALA A 1 194 ? 27.904 -15.916 -19.783 1.00 96.44 194 ALA A CA 1
ATOM 1497 C C . ALA A 1 194 ? 28.098 -16.055 -18.260 1.00 96.44 194 ALA A C 1
ATOM 1499 O O . ALA A 1 194 ? 28.171 -17.173 -17.753 1.00 96.44 194 ALA A O 1
ATOM 1500 N N . GLN A 1 195 ? 28.161 -14.936 -17.529 1.00 96.31 195 GLN A N 1
ATOM 1501 C CA . GLN A 1 195 ? 28.249 -14.948 -16.063 1.00 96.31 195 GLN A CA 1
ATOM 1502 C C . GLN A 1 195 ? 26.980 -15.517 -15.417 1.00 96.31 195 GLN A C 1
ATOM 1504 O O . GLN A 1 195 ? 27.074 -16.268 -14.449 1.00 96.31 195 GLN A O 1
ATOM 1509 N N . LEU A 1 196 ? 25.801 -15.186 -15.948 1.00 95.25 196 LEU A N 1
ATOM 1510 C CA . LEU A 1 196 ? 24.528 -15.710 -15.448 1.00 95.25 196 LEU A CA 1
ATOM 1511 C C . LEU A 1 196 ? 24.390 -17.211 -15.706 1.00 95.25 196 LEU A C 1
ATOM 1513 O O . LEU A 1 196 ? 24.000 -17.948 -14.806 1.00 95.25 196 LEU A O 1
ATOM 1517 N N . ASP A 1 197 ? 24.788 -17.684 -16.884 1.00 95.12 197 ASP A N 1
ATOM 1518 C CA . ASP A 1 197 ? 24.790 -19.113 -17.204 1.00 95.12 197 ASP A CA 1
ATOM 1519 C C . ASP A 1 197 ? 25.750 -19.909 -16.310 1.00 95.12 197 ASP A C 1
ATOM 1521 O O . ASP A 1 197 ? 25.466 -21.049 -15.935 1.00 95.12 197 ASP A O 1
ATOM 1525 N N . GLU A 1 198 ? 26.898 -19.323 -15.962 1.00 95.38 198 GLU A N 1
ATOM 1526 C CA . GLU A 1 198 ? 27.847 -19.919 -15.023 1.00 95.38 198 GLU A CA 1
ATOM 1527 C C . GLU A 1 198 ? 27.260 -20.015 -13.609 1.00 95.38 198 GLU A C 1
ATOM 1529 O O . GLU A 1 198 ? 27.367 -21.072 -12.983 1.00 95.38 198 GLU A O 1
ATOM 1534 N N . LEU A 1 199 ? 26.580 -18.965 -13.138 1.00 92.94 199 LEU A N 1
ATOM 1535 C CA . LEU A 1 199 ? 25.886 -18.965 -11.847 1.00 92.94 199 LEU A CA 1
ATOM 1536 C C . LEU A 1 199 ? 24.763 -20.008 -11.802 1.00 92.94 199 LEU A C 1
ATOM 1538 O O . LEU A 1 199 ? 24.747 -20.837 -10.890 1.00 92.94 199 LEU A O 1
ATOM 1542 N N . HIS A 1 200 ? 23.914 -20.056 -12.832 1.00 91.75 200 HIS A N 1
ATOM 1543 C CA . HIS A 1 200 ? 22.858 -21.063 -12.942 1.00 91.75 200 HIS A CA 1
ATOM 1544 C C . HIS A 1 200 ? 23.429 -22.487 -12.946 1.00 91.75 200 HIS A C 1
ATOM 1546 O O . HIS A 1 200 ? 22.881 -23.390 -12.312 1.00 91.75 200 HIS A O 1
ATOM 1552 N N . ARG A 1 201 ? 24.564 -22.711 -13.624 1.00 92.81 201 ARG A N 1
ATOM 1553 C CA . ARG A 1 201 ? 25.252 -24.012 -13.627 1.00 92.81 201 ARG A CA 1
ATOM 1554 C C . ARG A 1 201 ? 25.836 -24.367 -12.259 1.00 92.81 201 ARG A C 1
ATOM 1556 O O . ARG A 1 201 ? 25.879 -25.544 -11.910 1.00 92.81 201 ARG A O 1
ATOM 1563 N N . ALA A 1 202 ? 26.282 -23.371 -11.500 1.00 92.94 202 ALA A N 1
ATOM 1564 C CA . ALA A 1 202 ? 26.765 -23.529 -10.133 1.00 92.94 202 ALA A CA 1
ATOM 1565 C C . ALA A 1 202 ? 25.631 -23.717 -9.101 1.00 92.94 202 ALA A C 1
ATOM 1567 O O . ALA A 1 202 ? 25.920 -23.987 -7.936 1.00 92.94 202 ALA A O 1
ATOM 1568 N N . GLY A 1 203 ? 24.362 -23.645 -9.526 1.00 84.94 203 GLY A N 1
ATOM 1569 C CA . GLY A 1 203 ? 23.188 -23.868 -8.680 1.00 84.94 203 GLY A CA 1
ATOM 1570 C C . GLY A 1 203 ? 22.771 -22.653 -7.851 1.00 84.94 203 GLY A C 1
ATOM 1571 O O . GLY A 1 203 ? 22.098 -22.833 -6.834 1.00 84.94 203 GLY A O 1
ATOM 1572 N N . PHE A 1 204 ? 23.193 -21.454 -8.264 1.00 55.75 204 PHE A N 1
ATOM 1573 C CA . PHE A 1 204 ? 22.800 -20.174 -7.673 1.00 55.75 204 PHE A CA 1
ATOM 1574 C C . PHE A 1 204 ? 21.719 -19.480 -8.498 1.00 55.75 204 PHE A C 1
ATOM 1576 O O . PHE A 1 204 ? 21.725 -19.639 -9.742 1.00 55.75 204 PHE A O 1
#

Radius of gyration: 49.11 Å; chains: 1; bounding box: 96×41×125 Å

Foldseek 3Di:
DPVVVVVVVVVVVVVVVVVPPPDDPPPLDDPPPPPPPDPPVLLVPDDPVVVVVCVVDVVNVVVSVCPDPVNVVVVVSVVVVVVVVVVVVVVVVVVVVVVVVVVVVVVVVVVVVVVVVVVVVVVVVVVVVVCVCVPLVVVLVVLVVVLVVLVVVLVVLVVCVVVVVDDPVRSVVSNVVSVVSSVVSVVVSVVSVVVVVVVVVVVD

Secondary structure (DSSP, 8-state):
--HHHHHHHHHHHHHHHHTTSS-S----SPPP-----S--HHHHTS-HHHHHHHHH-HHHHHHHHHHSHHHHHHHHHHHHHHHHHHHHHHHHHHHHHHHHHHHHHHHHHHHHHHHHHHHHHHHHHHHHHHHHHTSHHHHHHHHHHHHHHHHHHHHHHHHHHHTT-S-HHHHHHHHHHHHHHHHHHHHHHHHHHHHHHHHHHTT-

Sequence (204 aa):
MRTRLDLYERCTQNIAVMDTSLGSPHTTFPGPLTTTGGPLAEVSSLSRSELEDLLECEDKMAALVASMPPLATIRAQCDSLVAQNEALAKATLERSDEYERSRDAAIRKVEELNNLRQSFTDLTLAQTKASELLAPACIQESLVVAAMQSEEESEEIADQFLRKELGVEAFLSAYLEKRIETHLRKFKGERLGAQLDELHRAGF

InterPro domains:
  IPR009851 Modifier of rudimentary, Modr [PF07200] (45-188)
  IPR009851 Modifier of rudimentary, Modr [PS51314] (117-204)
  IPR037202 ESCRT assembly domain [SSF140111] (136-190)